Protein AF-A0A0N1HH40-F1 (afdb_monomer)

Foldseek 3Di:
DFDDLVVVVVVCVVVVNDPVLNVCVVPVALLKDKDWDFDADPVRATQKIKIKIWFNAPLAPVDRFTKIKIWIAGLVVRDIDMDIGRQDPVNVVVLVVVCVVCVVLSSASCSSVLVVLVVSLVSLLVLLVVLVVLLVVLCLQCVNDPPRDDHPLLPDDPVRLVVSVVSLVVSLVSLVSSLSRLVNSLVSLVVVLVVLVCVCVNHVVQVVVPVVNVVSSVVSNVSSVVSNVSSVVSSVSSVVSNVSSVVSVVSSVVSVVVNVVVVVVVVVVVVVVVVVVVVVVVLVCLQVVLLVVLCVVCVVPVDPPPDDDDDDDPDDPCVVVSCVRSVVSSVVSVVVVVVVVVVVVVVVVVVVVVVVPPPPDDD

Organism: NCBI:txid1664694

InterPro domains:
  IPR002523 Mg2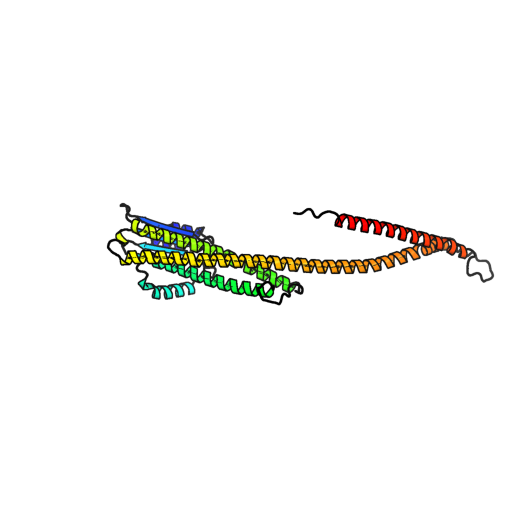+ transporter protein, CorA-like/Zinc transport protein ZntB [PF01544] (193-332)
  IPR045863 CorA, transmembrane region [SSF144083] (277-340)

Mean predicted aligned error: 11.73 Å

Nearest PDB structures (foldseek):
  6yxq-assembly1_B  TM=2.613E-01  e=4.950E-01  Homo sapiens
  6mrt-assembly1_A  TM=2.886E-01  e=2.793E+00  Escherichia coli K-12

Radius of gyration: 43.13 Å; Cα contacts (8 Å, |Δi|>4): 315; chains: 1; bounding box: 98×49×122 Å

Solvent-accessible surface area (backbone atoms only — not comparable to full-atom values): 20272 Å² total; per-residue (Å²): 127,79,72,54,72,66,62,46,51,53,52,35,56,79,68,68,53,59,70,65,53,58,48,42,66,72,68,24,61,67,71,32,45,71,51,76,48,74,40,56,49,100,86,65,49,56,44,29,46,34,40,32,41,29,42,30,47,34,76,48,91,92,45,87,44,44,37,32,38,40,40,39,30,33,60,87,74,71,43,74,47,73,52,77,42,40,66,48,77,67,54,47,51,50,51,52,56,50,47,66,73,46,52,82,54,56,80,44,86,55,37,64,57,52,50,52,52,53,50,50,51,49,41,51,50,54,52,48,52,54,50,48,52,54,51,52,55,53,36,48,61,66,30,72,37,89,95,51,91,66,65,53,67,90,74,56,51,74,67,55,50,50,51,54,51,52,52,54,61,63,54,57,56,52,41,58,56,47,41,55,46,38,54,51,50,37,56,48,31,52,51,52,33,58,47,56,72,44,40,56,80,59,39,47,80,70,43,63,95,32,65,69,51,54,51,47,53,51,53,55,35,53,52,29,52,53,47,35,57,53,42,50,52,51,37,52,51,37,53,51,53,46,52,49,50,53,52,51,51,53,50,51,53,50,43,51,55,49,53,53,50,50,51,51,52,50,52,52,51,51,52,53,55,52,50,53,55,52,49,52,52,53,50,51,49,53,58,48,47,41,48,51,51,50,50,51,62,44,66,76,68,71,74,76,86,76,86,75,86,83,88,88,73,98,64,67,92,64,61,63,56,55,55,68,52,29,54,58,48,29,50,51,50,52,51,51,52,52,52,51,50,56,54,51,51,53,52,52,54,52,52,56,51,50,65,72,65,54,75,82,78,86,126

Structure (mmCIF, N/CA/C/O backbone):
data_AF-A0A0N1HH40-F1
#
_entry.id   AF-A0A0N1HH40-F1
#
loop_
_atom_site.group_PDB
_atom_site.id
_atom_site.type_symbol
_atom_site.label_atom_id
_atom_site.label_alt_id
_atom_site.label_comp_id
_atom_site.label_asym_id
_atom_site.label_entity_id
_atom_site.label_seq_id
_atom_site.pdbx_PDB_ins_code
_atom_site.Cartn_x
_atom_site.Cartn_y
_atom_site.Cartn_z
_atom_site.occupancy
_atom_site.B_iso_or_equiv
_atom_site.auth_seq_id
_atom_site.auth_comp_id
_atom_site.auth_asym_id
_atom_site.auth_atom_id
_atom_site.pdbx_PDB_model_num
ATOM 1 N N . MET A 1 1 ? 10.032 -11.507 17.176 1.00 48.84 1 MET A N 1
ATOM 2 C CA . MET A 1 1 ? 10.111 -12.882 16.630 1.00 48.84 1 MET A CA 1
ATOM 3 C C . MET A 1 1 ? 8.708 -13.468 16.739 1.00 48.84 1 MET A C 1
ATOM 5 O O . MET A 1 1 ? 8.143 -13.376 17.820 1.00 48.84 1 MET A O 1
ATOM 9 N N . ALA A 1 2 ? 8.093 -13.922 15.642 1.00 61.34 2 ALA A N 1
ATOM 10 C CA . ALA A 1 2 ? 6.700 -14.383 15.678 1.00 61.34 2 ALA A CA 1
ATOM 11 C C . ALA A 1 2 ? 6.575 -15.647 16.543 1.00 61.34 2 ALA A C 1
ATOM 13 O O . ALA A 1 2 ? 7.391 -16.561 16.421 1.00 61.34 2 ALA A O 1
ATOM 14 N N . VAL A 1 3 ? 5.565 -15.691 17.411 1.00 73.56 3 VAL A N 1
ATOM 15 C CA . VAL A 1 3 ? 5.286 -16.858 18.258 1.00 73.56 3 VAL A CA 1
ATOM 16 C C . VAL A 1 3 ? 4.939 -18.055 17.362 1.00 73.56 3 VAL A C 1
ATOM 18 O O . VAL A 1 3 ? 4.245 -17.901 16.346 1.00 73.56 3 VAL A O 1
ATOM 21 N N . SER A 1 4 ? 5.425 -19.252 17.715 1.00 84.88 4 SER A N 1
ATOM 22 C CA . SER A 1 4 ? 5.105 -20.473 16.966 1.00 84.88 4 SER A CA 1
ATOM 23 C C . SER A 1 4 ? 3.587 -20.683 16.906 1.00 84.88 4 SER A C 1
ATOM 25 O O . SER A 1 4 ? 2.844 -20.259 17.793 1.00 84.88 4 SER A O 1
ATOM 27 N N . ARG A 1 5 ? 3.095 -21.318 15.833 1.00 82.12 5 ARG A N 1
ATOM 28 C CA . ARG A 1 5 ? 1.643 -21.469 15.619 1.00 82.12 5 ARG A CA 1
ATOM 29 C C . ARG A 1 5 ? 0.949 -22.203 16.771 1.00 82.12 5 ARG A C 1
ATOM 31 O O . ARG A 1 5 ? -0.151 -21.804 17.138 1.00 82.12 5 ARG A O 1
ATOM 38 N N . SER A 1 6 ? 1.591 -23.223 17.344 1.00 86.00 6 SER A N 1
ATOM 39 C CA . SER A 1 6 ? 1.064 -23.972 18.491 1.00 86.00 6 SER A CA 1
ATOM 40 C C . SER A 1 6 ? 0.959 -23.096 19.737 1.00 86.00 6 SER A C 1
ATOM 42 O O . SER A 1 6 ? -0.138 -22.914 20.250 1.00 86.00 6 SER A O 1
ATOM 44 N N . VAL A 1 7 ? 2.057 -22.451 20.141 1.00 88.44 7 VAL A N 1
ATOM 45 C CA . VAL A 1 7 ? 2.089 -21.591 21.338 1.00 88.44 7 VAL A CA 1
ATOM 46 C C . VAL A 1 7 ? 1.093 -20.439 21.211 1.00 88.44 7 VAL A C 1
ATOM 48 O O . VAL A 1 7 ? 0.393 -20.103 22.161 1.00 88.44 7 VAL A O 1
ATOM 51 N N . PHE A 1 8 ? 0.975 -19.849 20.022 1.00 86.50 8 PHE A N 1
ATOM 52 C CA . PHE A 1 8 ? -0.005 -18.799 19.776 1.00 86.50 8 PHE A CA 1
ATOM 53 C C . PHE A 1 8 ? -1.448 -19.294 19.939 1.00 86.50 8 PHE A C 1
ATOM 55 O O . PHE A 1 8 ? -2.273 -18.599 20.533 1.00 86.50 8 PHE A O 1
ATOM 62 N N . ARG A 1 9 ? -1.760 -20.488 19.418 1.00 86.31 9 ARG A N 1
ATOM 63 C CA . ARG A 1 9 ? -3.085 -21.100 19.563 1.00 86.31 9 ARG A CA 1
ATOM 64 C C . ARG A 1 9 ? -3.408 -21.353 21.034 1.00 86.31 9 ARG A C 1
ATOM 66 O O . ARG A 1 9 ? -4.511 -21.020 21.456 1.00 86.31 9 ARG A O 1
ATOM 73 N N . ASP A 1 10 ? -2.447 -21.856 21.803 1.00 89.88 10 ASP A N 1
ATOM 74 C CA . ASP A 1 10 ? -2.615 -22.125 23.233 1.00 89.88 10 ASP A CA 1
ATOM 75 C C . ASP A 1 10 ? -2.874 -20.832 24.022 1.00 89.88 10 ASP A C 1
ATOM 77 O O . ASP A 1 10 ? -3.818 -20.765 24.810 1.00 89.88 10 ASP A O 1
ATOM 81 N N . ILE A 1 11 ? -2.113 -19.762 23.744 1.00 88.31 11 ILE A N 1
ATOM 82 C CA . ILE A 1 11 ? -2.335 -18.432 24.338 1.00 88.31 11 ILE A CA 1
ATOM 83 C C . ILE A 1 11 ? -3.736 -17.917 23.995 1.00 88.31 11 ILE A C 1
ATOM 85 O O . ILE A 1 11 ? -4.472 -17.467 24.872 1.00 88.31 11 ILE A O 1
ATOM 89 N N . ALA A 1 12 ? -4.121 -17.983 22.721 1.00 87.62 12 ALA A N 1
ATOM 90 C CA . ALA A 1 12 ? -5.401 -17.462 22.267 1.00 87.62 12 ALA A CA 1
ATOM 91 C C . ALA A 1 12 ? -6.590 -18.245 22.856 1.00 87.62 12 ALA A C 1
ATOM 93 O O . ALA A 1 12 ? -7.585 -17.632 23.241 1.00 87.62 12 ALA A O 1
ATOM 94 N N . LEU A 1 13 ? -6.471 -19.570 22.996 1.00 88.56 13 LEU A N 1
ATOM 95 C CA . LEU A 1 13 ? -7.448 -20.411 23.695 1.00 88.56 13 LEU A CA 1
ATOM 96 C C . LEU A 1 13 ? -7.546 -20.046 25.180 1.00 88.56 13 LEU A C 1
ATOM 98 O O . LEU A 1 13 ? -8.650 -19.827 25.677 1.00 88.56 13 LEU A O 1
ATOM 102 N N . ALA A 1 14 ? -6.411 -19.900 25.871 1.00 89.44 14 ALA A N 1
ATOM 103 C CA . ALA A 1 14 ? -6.376 -19.499 27.279 1.00 89.44 14 ALA A CA 1
ATOM 104 C C . ALA A 1 14 ? -7.015 -18.117 27.516 1.00 89.44 14 ALA A C 1
ATOM 106 O O . ALA A 1 14 ? -7.581 -17.850 28.574 1.00 89.44 14 ALA A O 1
ATOM 107 N N . TRP A 1 15 ? -6.958 -17.236 26.516 1.00 87.31 15 TRP A N 1
ATOM 108 C CA . TRP A 1 15 ? -7.555 -15.901 26.557 1.00 87.31 15 TRP A CA 1
ATOM 109 C C . TRP A 1 15 ? -9.013 -15.861 26.081 1.00 87.31 15 TRP A C 1
ATOM 111 O O . TRP A 1 15 ? -9.622 -14.788 26.090 1.00 87.31 15 TRP A O 1
ATOM 121 N N . ASN A 1 16 ? -9.587 -17.013 25.718 1.00 86.81 16 ASN A N 1
ATOM 122 C CA . ASN A 1 16 ? -10.925 -17.152 25.146 1.00 86.81 16 ASN A CA 1
ATOM 123 C C . ASN A 1 16 ? -11.122 -16.302 23.874 1.00 86.81 16 ASN A C 1
ATOM 125 O O . ASN A 1 16 ? -12.181 -15.713 23.647 1.00 86.81 16 ASN A O 1
ATOM 129 N N . VAL A 1 17 ? -10.072 -16.196 23.055 1.00 87.50 17 VAL A N 1
ATOM 130 C CA . VAL A 1 17 ? -10.127 -15.489 21.775 1.00 87.50 17 VAL A CA 1
ATOM 131 C C . VAL A 1 17 ? -10.879 -16.361 20.761 1.00 87.50 17 VAL A C 1
ATOM 133 O O . VAL A 1 17 ? -10.542 -17.536 20.604 1.00 87.50 17 VAL A O 1
ATOM 136 N N . PRO A 1 18 ? -11.881 -15.820 20.045 1.00 88.44 18 PRO A N 1
ATOM 137 C CA . PRO A 1 18 ? -12.646 -16.604 19.085 1.00 88.44 18 PRO A CA 1
ATOM 138 C C . PRO A 1 18 ? -11.808 -17.182 17.936 1.00 88.44 18 PRO A C 1
ATOM 140 O O . PRO A 1 18 ? -10.847 -16.563 17.474 1.00 88.44 18 PRO A O 1
ATOM 143 N N . ALA A 1 19 ? -12.254 -18.322 17.398 1.00 88.38 19 ALA A N 1
ATOM 144 C CA . ALA A 1 19 ? -11.577 -19.032 16.311 1.00 88.38 19 ALA A CA 1
ATOM 145 C C . ALA A 1 19 ? -11.376 -18.193 15.036 1.00 88.38 19 ALA A C 1
ATOM 147 O O . ALA A 1 19 ? -10.429 -18.430 14.283 1.00 88.38 19 ALA A O 1
ATOM 148 N N . GLN A 1 20 ? -12.215 -17.170 14.816 1.00 88.12 20 GLN A N 1
ATOM 149 C CA . GLN A 1 20 ? -12.047 -16.218 13.717 1.00 88.12 20 GLN A CA 1
ATOM 150 C C . GLN A 1 20 ? -10.674 -15.528 13.742 1.00 88.12 20 GLN A C 1
ATOM 152 O O . GLN A 1 20 ? -10.136 -15.224 12.683 1.00 88.12 20 GLN A O 1
ATOM 157 N N . TYR A 1 21 ? -10.069 -15.321 14.916 1.00 89.06 21 TYR A N 1
ATOM 158 C CA . TYR A 1 21 ? -8.758 -14.680 15.011 1.00 89.06 21 TYR A CA 1
ATOM 159 C C . TYR A 1 21 ? -7.654 -15.558 14.420 1.00 89.06 21 TYR A C 1
ATOM 161 O O . TYR A 1 21 ? -6.805 -15.074 13.673 1.00 89.06 21 TYR A O 1
ATOM 169 N N . TRP A 1 22 ? -7.689 -16.865 14.702 1.00 84.94 22 TRP A N 1
ATOM 170 C CA . TRP A 1 22 ? -6.739 -17.827 14.134 1.00 84.94 22 TRP A CA 1
ATOM 171 C C . TRP A 1 22 ? -6.925 -17.927 12.626 1.00 84.94 22 TRP A C 1
ATOM 173 O O . TRP A 1 22 ? -5.946 -17.883 11.885 1.00 84.94 22 TRP A O 1
ATOM 183 N N . TYR A 1 23 ? -8.184 -17.964 12.179 1.00 86.81 23 TYR A N 1
ATOM 184 C CA . TYR A 1 23 ? -8.515 -17.963 10.762 1.00 86.81 23 TYR A CA 1
ATOM 185 C C . TYR A 1 23 ? -7.949 -16.728 10.053 1.00 86.81 23 TYR A C 1
ATOM 187 O O . TYR A 1 23 ? -7.234 -16.871 9.064 1.00 86.81 23 TYR A O 1
ATOM 195 N N . LEU A 1 24 ? -8.189 -15.525 10.588 1.00 87.31 24 LEU A N 1
ATOM 196 C CA . LEU A 1 24 ? -7.666 -14.268 10.045 1.00 87.31 24 LEU A CA 1
ATOM 197 C C . LEU A 1 24 ? -6.138 -14.239 10.034 1.00 87.31 24 LEU A C 1
ATOM 199 O O . LEU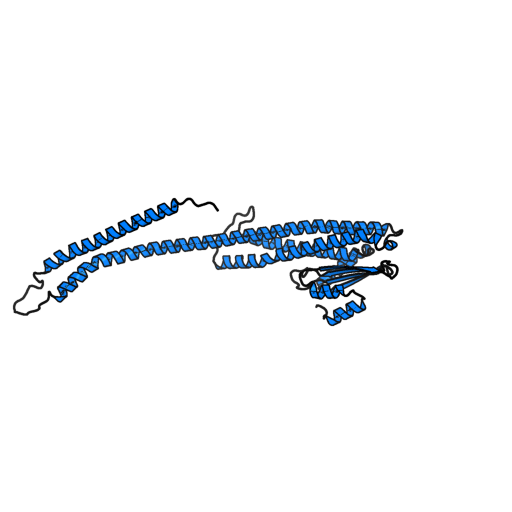 A 1 24 ? -5.542 -13.782 9.061 1.00 87.31 24 LEU A O 1
ATOM 203 N N . ARG A 1 25 ? -5.492 -14.744 11.087 1.00 83.31 25 ARG A N 1
ATOM 204 C CA . ARG A 1 25 ? -4.032 -14.834 11.150 1.00 83.31 25 ARG A CA 1
ATOM 205 C C . ARG A 1 25 ? -3.462 -15.749 10.068 1.00 83.31 25 ARG A C 1
ATOM 207 O O . ARG A 1 25 ? -2.449 -15.404 9.467 1.00 83.31 25 ARG A O 1
ATOM 214 N N . GLU A 1 26 ? -4.082 -16.903 9.846 1.00 81.56 26 GLU A N 1
ATOM 215 C CA . GLU A 1 26 ? -3.601 -17.906 8.891 1.00 81.56 26 GLU A CA 1
ATOM 216 C C . GLU A 1 26 ? -3.946 -17.568 7.437 1.00 81.56 26 GLU A C 1
ATOM 218 O O . GLU A 1 26 ? -3.129 -17.803 6.551 1.00 81.56 26 GLU A O 1
ATOM 223 N N . HIS A 1 27 ? -5.124 -16.992 7.192 1.00 83.56 27 HIS A N 1
ATOM 224 C CA . HIS A 1 27 ? -5.680 -16.826 5.845 1.00 83.56 27 HIS A CA 1
ATOM 225 C C . HIS A 1 27 ? -5.702 -15.369 5.372 1.00 83.56 27 HIS A C 1
ATOM 227 O O . HIS A 1 27 ? -5.689 -15.120 4.170 1.00 83.56 27 HIS A O 1
ATOM 233 N N . GLY A 1 28 ? -5.675 -14.390 6.285 1.00 73.56 28 GLY A N 1
ATOM 234 C CA . GLY A 1 28 ? -5.675 -12.963 5.937 1.00 73.56 28 GLY A CA 1
ATOM 235 C C . GLY A 1 28 ? -4.400 -12.497 5.223 1.00 73.56 28 GLY A C 1
ATOM 236 O O . GLY A 1 28 ? -4.413 -11.461 4.557 1.00 73.56 28 GLY A O 1
ATOM 237 N N . ASN A 1 29 ? -3.309 -13.271 5.335 1.00 74.69 29 ASN A N 1
ATOM 238 C CA . ASN A 1 29 ? -2.038 -13.087 4.624 1.00 74.69 29 ASN A CA 1
ATOM 239 C C . ASN A 1 29 ? -1.619 -11.609 4.519 1.00 74.69 29 ASN A C 1
ATOM 241 O O . ASN A 1 29 ? -1.587 -10.924 5.541 1.00 74.69 29 ASN A O 1
ATOM 245 N N . ALA A 1 30 ? -1.261 -11.151 3.318 1.00 73.81 30 ALA A N 1
ATOM 246 C CA . ALA A 1 30 ? -0.902 -9.773 2.997 1.00 73.81 30 ALA A CA 1
ATOM 247 C C . ALA A 1 30 ? -2.060 -9.013 2.309 1.00 73.81 30 ALA A C 1
ATOM 249 O O . ALA A 1 30 ? -1.859 -8.037 1.592 1.00 73.81 30 ALA A O 1
ATOM 250 N N . SER A 1 31 ? -3.289 -9.501 2.472 1.00 79.88 31 SER A N 1
ATOM 251 C CA . SER A 1 31 ? -4.494 -8.840 1.957 1.00 79.88 31 SER A CA 1
ATOM 252 C C . SER A 1 31 ? -5.149 -7.968 3.019 1.00 79.88 31 SER A C 1
ATOM 254 O O . SER A 1 31 ? -5.837 -7.009 2.687 1.00 79.88 31 SER A O 1
ATOM 256 N N . GLY A 1 32 ? -4.875 -8.268 4.291 1.00 89.25 32 GLY A N 1
ATOM 257 C CA . GLY A 1 32 ? -5.488 -7.602 5.426 1.00 89.25 32 GLY A CA 1
ATOM 258 C C . GLY A 1 32 ? -6.929 -8.060 5.609 1.00 89.25 32 GLY A C 1
ATOM 259 O O . GLY A 1 32 ? -7.617 -8.413 4.655 1.00 89.25 32 GLY A O 1
ATOM 260 N N . ALA A 1 33 ? -7.381 -8.106 6.854 1.00 93.06 33 ALA A N 1
ATOM 261 C CA . ALA A 1 33 ? -8.758 -8.446 7.172 1.00 93.06 33 ALA A CA 1
ATOM 262 C C . ALA A 1 33 ? -9.096 -8.002 8.593 1.00 93.06 33 ALA A C 1
ATOM 264 O O . ALA A 1 33 ? -8.224 -7.932 9.458 1.00 93.06 33 ALA A O 1
ATOM 265 N N . PHE A 1 34 ? -10.366 -7.728 8.851 1.00 94.56 34 PHE A N 1
ATOM 266 C CA . PHE A 1 34 ? -10.866 -7.454 10.189 1.00 94.56 34 PHE A CA 1
ATOM 267 C C . PHE A 1 34 ? -12.238 -8.088 10.376 1.00 94.56 34 PHE A C 1
ATOM 269 O O . PHE A 1 34 ? -12.956 -8.357 9.416 1.00 94.56 34 PHE A O 1
ATOM 276 N N . ALA A 1 35 ? -12.580 -8.368 11.626 1.00 94.31 35 ALA A N 1
ATOM 277 C CA . ALA A 1 35 ? -13.864 -8.929 12.000 1.00 94.31 35 ALA A CA 1
ATOM 278 C C . ALA A 1 35 ? -14.279 -8.413 13.372 1.00 94.31 35 ALA A C 1
ATOM 280 O O . ALA A 1 35 ? -13.442 -8.074 14.210 1.00 94.31 35 ALA A O 1
ATOM 281 N N . ARG A 1 36 ? -15.585 -8.416 13.618 1.00 94.25 36 ARG A N 1
ATOM 282 C CA . ARG A 1 36 ? -16.167 -8.099 14.917 1.00 94.25 36 ARG A CA 1
ATOM 283 C C . ARG A 1 36 ? -17.115 -9.204 15.344 1.00 94.25 36 ARG A C 1
ATOM 285 O O . ARG A 1 36 ? -17.831 -9.769 14.522 1.00 94.25 36 ARG A O 1
ATOM 292 N N . ARG A 1 37 ? -17.139 -9.480 16.643 1.00 93.31 37 ARG A N 1
ATOM 293 C CA . ARG A 1 37 ? -18.084 -10.391 17.281 1.00 93.31 37 ARG A CA 1
ATOM 294 C C . ARG A 1 37 ? -18.609 -9.770 18.567 1.00 93.31 37 ARG A C 1
ATOM 296 O O . ARG A 1 37 ? -17.821 -9.348 19.407 1.00 93.31 37 ARG A O 1
ATOM 303 N N . VAL A 1 38 ? -19.925 -9.794 18.744 1.00 93.75 38 VAL A N 1
ATOM 304 C CA . VAL A 1 38 ? -20.571 -9.507 20.030 1.00 93.75 38 VAL A CA 1
ATOM 305 C C . VAL A 1 38 ? -20.888 -10.838 20.700 1.00 93.75 38 VAL A C 1
ATOM 307 O O . VAL A 1 38 ? -21.624 -11.656 20.146 1.00 93.75 38 VAL A O 1
ATOM 310 N N . GLY A 1 39 ? -20.287 -11.092 21.859 1.00 92.31 39 GLY A N 1
ATOM 311 C CA . GLY A 1 39 ? -20.690 -12.188 22.731 1.00 92.31 39 GLY A CA 1
ATOM 312 C C . GLY A 1 39 ? -22.014 -11.838 23.394 1.00 92.31 39 GLY A C 1
ATOM 313 O O . GLY A 1 39 ? -22.187 -10.705 23.837 1.00 92.31 39 GLY A O 1
ATOM 314 N N . ARG A 1 40 ? -22.946 -12.789 23.456 1.00 93.81 40 ARG A N 1
ATOM 315 C CA . ARG A 1 40 ? -24.237 -12.628 24.132 1.00 93.81 40 ARG A CA 1
ATOM 316 C C . ARG A 1 40 ? -24.463 -13.771 25.116 1.00 93.81 40 ARG A C 1
ATOM 318 O O . ARG A 1 40 ? -23.915 -14.853 24.907 1.00 93.81 40 ARG A O 1
ATOM 325 N N . ASP A 1 41 ? -25.185 -13.506 26.198 1.00 93.38 41 ASP A N 1
ATOM 326 C CA . ASP A 1 41 ? -25.682 -14.545 27.107 1.00 93.38 41 ASP A CA 1
ATOM 327 C C . ASP A 1 41 ? -26.991 -15.167 26.590 1.00 93.38 41 ASP A C 1
ATOM 329 O O . ASP A 1 41 ? -27.509 -14.767 25.545 1.00 93.38 41 ASP A O 1
ATOM 333 N N . ASP A 1 42 ? -27.531 -16.143 27.324 1.00 94.19 42 ASP A N 1
ATOM 334 C CA . ASP A 1 42 ? -28.770 -16.853 26.967 1.00 94.19 42 ASP A CA 1
ATOM 335 C C . ASP A 1 42 ? -30.001 -15.930 26.910 1.00 94.19 42 ASP A C 1
ATOM 337 O O . ASP A 1 42 ? -31.009 -16.267 26.293 1.00 94.19 42 ASP A O 1
ATOM 341 N N . GLN A 1 43 ? -29.921 -14.749 27.533 1.00 90.88 43 GLN A N 1
ATOM 342 C CA . GLN A 1 43 ? -30.965 -13.721 27.508 1.00 90.88 43 GLN A CA 1
ATOM 343 C C . GLN A 1 43 ? -30.771 -12.723 26.355 1.00 90.88 43 GLN A C 1
ATOM 345 O O . GLN A 1 43 ? -31.577 -11.813 26.177 1.00 90.88 43 GLN A O 1
ATOM 350 N N . GLY A 1 44 ? -29.707 -12.879 25.563 1.00 90.75 44 GLY A N 1
ATOM 351 C CA . GLY A 1 44 ? -29.371 -12.004 24.446 1.00 90.75 44 GLY A CA 1
ATOM 352 C C . GLY A 1 44 ? -28.611 -10.735 24.840 1.00 90.75 44 GLY A C 1
ATOM 353 O O . GLY A 1 44 ? -28.291 -9.937 23.954 1.00 90.75 44 GLY A O 1
ATOM 354 N N . ASN A 1 45 ? -28.264 -10.538 26.114 1.00 93.25 45 ASN A N 1
ATOM 355 C CA . ASN A 1 45 ? -27.507 -9.367 26.555 1.00 93.25 45 ASN A CA 1
ATOM 356 C C . ASN A 1 45 ? -26.045 -9.491 26.137 1.00 93.25 45 ASN A C 1
ATOM 358 O O . ASN A 1 45 ? -25.448 -10.565 26.228 1.00 93.25 45 ASN A O 1
ATOM 362 N N . ALA A 1 46 ? -25.439 -8.386 25.706 1.00 94.50 46 ALA A N 1
ATOM 363 C CA . ALA A 1 46 ? -24.029 -8.378 25.351 1.00 94.50 46 ALA A CA 1
ATOM 364 C C . ALA A 1 46 ? -23.143 -8.683 26.572 1.00 94.50 46 ALA A C 1
ATOM 366 O O . ALA A 1 46 ? -23.248 -8.048 27.621 1.00 94.50 46 ALA A O 1
ATOM 367 N N . THR A 1 47 ? -22.234 -9.642 26.417 1.00 94.25 47 THR A N 1
ATOM 368 C CA . THR A 1 47 ? -21.242 -10.041 27.426 1.00 94.25 47 THR A CA 1
ATOM 369 C C . THR A 1 47 ? -19.836 -9.587 27.057 1.00 94.25 47 THR A C 1
ATOM 371 O O . THR A 1 47 ? -19.029 -9.285 27.938 1.00 94.25 47 THR A O 1
ATOM 374 N N . SER A 1 48 ? -19.538 -9.501 25.761 1.00 93.88 48 SER A N 1
ATOM 375 C CA . SER A 1 48 ? -18.254 -9.028 25.259 1.00 93.88 48 SER A CA 1
ATOM 376 C C . SER A 1 48 ? -18.369 -8.434 23.863 1.00 93.88 48 SER A C 1
ATOM 378 O O . SER A 1 48 ? -19.260 -8.782 23.089 1.00 93.88 48 SER A O 1
ATOM 380 N N . ILE A 1 49 ? -17.428 -7.560 23.521 1.00 94.62 49 ILE A N 1
ATOM 381 C CA . ILE A 1 49 ? -17.209 -7.111 22.147 1.00 94.62 49 ILE A CA 1
ATOM 382 C C . ILE A 1 49 ? -15.772 -7.441 21.792 1.00 94.62 49 ILE A C 1
ATOM 384 O O . ILE A 1 49 ? -14.839 -7.012 22.471 1.00 94.62 49 ILE A O 1
ATOM 388 N N . VAL A 1 50 ? -15.600 -8.216 20.727 1.00 95.19 50 VAL A N 1
ATOM 389 C CA . VAL A 1 50 ? -14.291 -8.607 20.222 1.00 95.19 50 VAL A CA 1
ATOM 390 C C . VAL A 1 50 ? -14.109 -8.057 18.820 1.00 95.19 50 VAL A C 1
ATOM 392 O O . VAL A 1 50 ? -14.918 -8.338 17.938 1.00 95.19 50 VAL A O 1
ATOM 395 N N . VAL A 1 51 ? -13.036 -7.304 18.607 1.00 95.88 51 VAL A N 1
ATOM 396 C CA . VAL A 1 51 ? -12.599 -6.834 17.293 1.00 95.88 51 VAL A CA 1
ATOM 397 C C . VAL A 1 51 ? -11.242 -7.443 16.992 1.00 95.88 51 VAL A C 1
ATOM 399 O O . VAL A 1 51 ? -10.310 -7.359 17.788 1.00 95.88 51 VAL A O 1
ATOM 402 N N . MET A 1 52 ? -11.132 -8.063 15.830 1.00 94.31 52 MET A N 1
ATOM 403 C CA . MET A 1 52 ? -9.908 -8.669 15.333 1.00 94.31 52 MET A CA 1
ATOM 404 C C . MET A 1 52 ? -9.471 -7.927 14.089 1.00 94.31 52 MET A C 1
ATOM 406 O O . MET A 1 52 ? -10.304 -7.603 13.245 1.00 94.31 52 MET A O 1
ATOM 410 N N . LEU A 1 53 ? -8.171 -7.717 13.946 1.00 93.81 53 LEU A N 1
ATOM 411 C CA . LEU A 1 53 ? -7.597 -7.167 12.730 1.00 93.81 53 LEU A CA 1
ATOM 412 C C . LEU A 1 53 ? -6.277 -7.845 12.389 1.00 93.81 53 LEU A C 1
ATOM 414 O O . LEU A 1 53 ? -5.497 -8.233 13.260 1.00 93.81 53 LEU A O 1
ATOM 418 N N . ARG A 1 54 ? -6.020 -7.935 11.091 1.00 92.81 54 ARG A N 1
ATOM 419 C CA . ARG A 1 54 ? -4.737 -8.246 10.485 1.00 92.81 54 ARG A CA 1
ATOM 420 C C . ARG A 1 54 ? -4.468 -7.206 9.412 1.00 92.81 54 ARG A C 1
ATOM 422 O O . ARG A 1 54 ? 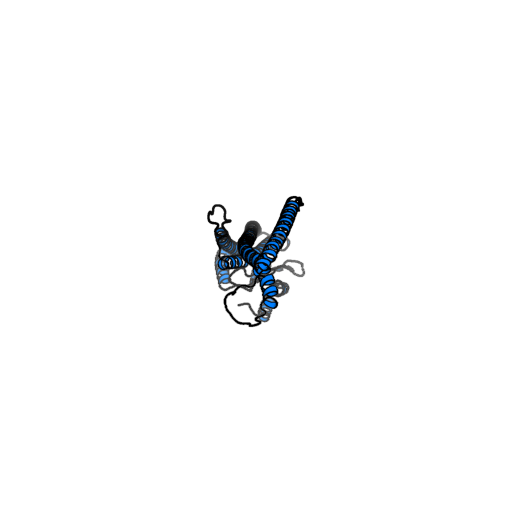-5.285 -7.007 8.520 1.00 92.81 54 ARG A O 1
ATOM 429 N N . VAL A 1 55 ? -3.329 -6.542 9.518 1.00 92.19 55 VAL A N 1
ATOM 430 C CA . VAL A 1 55 ? -2.943 -5.455 8.614 1.00 92.19 55 VAL A CA 1
ATOM 431 C C . VAL A 1 55 ? -2.444 -6.039 7.279 1.00 92.19 55 VAL A C 1
ATOM 433 O O . VAL A 1 55 ? -1.792 -7.082 7.301 1.00 92.19 55 VAL A O 1
ATOM 436 N N . PRO A 1 56 ? -2.709 -5.413 6.111 1.00 87.88 56 PRO A N 1
ATOM 437 C CA . PRO A 1 56 ? -2.357 -5.975 4.803 1.00 87.88 56 PRO A CA 1
ATOM 438 C C . PRO A 1 56 ? -0.862 -6.112 4.528 1.00 87.88 56 PRO A C 1
ATOM 440 O O . PRO A 1 56 ? -0.485 -6.845 3.638 1.00 87.88 56 PRO A O 1
ATOM 443 N N . HIS A 1 57 ? 0.029 -5.485 5.282 1.00 87.38 57 HIS A N 1
ATOM 444 C CA . HIS A 1 57 ? 1.473 -5.701 5.180 1.00 87.38 57 HIS A CA 1
ATOM 445 C C . HIS A 1 57 ? 2.120 -5.228 6.485 1.00 87.38 57 HIS A C 1
ATOM 447 O O . HIS A 1 57 ? 1.430 -4.737 7.382 1.00 87.38 57 HIS A O 1
ATOM 453 N N . SER A 1 58 ? 3.444 -5.347 6.591 1.00 85.94 58 SER A N 1
ATOM 454 C CA . SER A 1 58 ? 4.166 -4.700 7.683 1.00 85.94 58 SER A CA 1
ATOM 455 C C . SER A 1 58 ? 3.867 -3.204 7.704 1.00 85.94 58 SER A C 1
ATOM 457 O O . SER A 1 58 ? 3.928 -2.575 6.647 1.00 85.94 58 SER A O 1
ATOM 459 N N . PRO A 1 59 ? 3.556 -2.610 8.865 1.00 80.69 59 PRO A N 1
ATOM 460 C CA . PRO A 1 59 ? 3.376 -1.168 8.962 1.00 80.69 59 PRO A CA 1
ATOM 461 C C . PRO A 1 59 ? 4.659 -0.370 8.717 1.00 80.69 59 PRO A C 1
ATOM 463 O O . PRO A 1 59 ? 4.578 0.827 8.454 1.00 80.69 59 PRO A O 1
ATOM 466 N N . ARG A 1 60 ? 5.824 -1.032 8.750 1.00 80.12 60 ARG A N 1
ATOM 467 C CA . ARG A 1 60 ? 7.139 -0.443 8.481 1.00 80.12 60 ARG A CA 1
ATOM 468 C C . ARG A 1 60 ? 7.725 -0.942 7.167 1.00 80.12 60 ARG A C 1
ATOM 470 O O . ARG A 1 60 ? 7.443 -2.054 6.729 1.00 80.12 60 ARG A O 1
ATOM 477 N N . ASN A 1 61 ? 8.568 -0.116 6.554 1.00 72.44 61 ASN A N 1
ATOM 478 C CA . ASN A 1 61 ? 9.304 -0.489 5.342 1.00 72.44 61 ASN A CA 1
ATOM 479 C C . ASN A 1 61 ? 10.454 -1.462 5.621 1.00 72.44 61 ASN A C 1
ATOM 481 O O . ASN A 1 61 ? 10.735 -2.326 4.797 1.00 72.44 61 ASN A O 1
ATOM 485 N N . GLU A 1 62 ? 11.108 -1.321 6.772 1.00 73.56 62 GLU A N 1
ATOM 486 C CA . GLU A 1 62 ? 12.328 -2.066 7.112 1.00 73.56 62 GLU A CA 1
ATOM 487 C C . GLU A 1 62 ? 12.032 -3.452 7.699 1.00 73.56 62 GLU A C 1
ATOM 489 O O . GLU A 1 62 ? 12.860 -4.358 7.624 1.00 73.56 62 GLU A O 1
ATOM 494 N N . ASP A 1 63 ? 10.815 -3.650 8.207 1.00 76.81 63 ASP A N 1
ATOM 495 C CA . ASP A 1 63 ? 10.395 -4.894 8.835 1.00 76.81 63 ASP A CA 1
ATOM 496 C C . ASP A 1 63 ? 9.425 -5.673 7.954 1.00 76.81 63 ASP A C 1
ATOM 498 O O . ASP A 1 63 ? 8.537 -5.112 7.319 1.00 76.81 63 ASP A O 1
ATOM 502 N N . LYS A 1 64 ? 9.518 -7.004 7.988 1.00 77.81 64 LYS A N 1
ATOM 503 C CA . LYS A 1 64 ? 8.525 -7.906 7.370 1.00 77.81 64 LYS A CA 1
ATOM 504 C C . LYS A 1 64 ? 7.394 -8.293 8.332 1.00 77.81 64 LYS A C 1
ATOM 506 O O . LYS A 1 64 ? 6.595 -9.176 8.024 1.00 77.81 64 LYS A O 1
ATOM 511 N N . SER A 1 65 ? 7.344 -7.669 9.508 1.00 79.12 65 SER A N 1
ATOM 512 C CA . SER A 1 65 ? 6.443 -8.056 10.590 1.00 79.12 65 SER A CA 1
ATOM 513 C C . SER A 1 65 ? 5.029 -7.533 10.358 1.00 79.12 65 SER A C 1
ATOM 515 O O . SER A 1 65 ? 4.775 -6.336 10.433 1.00 79.12 65 SER A O 1
ATOM 517 N N . ILE A 1 66 ? 4.092 -8.433 10.064 1.00 83.75 66 ILE A N 1
ATOM 518 C CA . ILE A 1 66 ? 2.696 -8.068 9.807 1.00 83.75 66 ILE A CA 1
ATOM 519 C C . ILE A 1 66 ? 1.918 -8.103 11.117 1.00 83.75 66 ILE A C 1
ATOM 521 O O . ILE A 1 66 ? 1.765 -9.172 11.715 1.00 83.75 66 ILE A O 1
ATOM 525 N N . TRP A 1 67 ? 1.380 -6.951 11.509 1.00 89.75 67 TRP A N 1
ATOM 526 C CA . TRP A 1 67 ? 0.584 -6.819 12.722 1.00 89.75 67 TRP A CA 1
ATOM 527 C C . TRP A 1 67 ? -0.707 -7.633 12.650 1.00 89.75 67 TRP A C 1
ATOM 529 O O . TRP A 1 67 ? -1.426 -7.661 11.643 1.00 89.75 67 TRP A O 1
ATOM 539 N N . SER A 1 68 ? -1.033 -8.284 13.757 1.00 90.38 68 SER A N 1
ATOM 540 C CA . SER A 1 68 ? -2.350 -8.857 14.014 1.00 90.38 68 SER A CA 1
ATOM 541 C C . SER A 1 68 ? -2.723 -8.613 15.458 1.00 90.38 68 SER A C 1
ATOM 543 O O . SER A 1 68 ? -1.872 -8.686 16.338 1.00 90.38 68 SER A O 1
ATOM 545 N N . ALA A 1 69 ? -3.981 -8.276 15.694 1.00 91.69 69 ALA A N 1
ATOM 546 C CA . ALA A 1 69 ? -4.437 -7.915 17.018 1.00 91.69 69 ALA A CA 1
ATOM 547 C C . ALA A 1 69 ? -5.866 -8.384 17.258 1.00 91.69 69 ALA A C 1
ATOM 549 O O . ALA A 1 69 ? -6.714 -8.317 16.366 1.00 91.69 69 ALA A O 1
ATOM 550 N N . SER A 1 70 ? -6.125 -8.839 18.479 1.00 93.62 70 SER A N 1
ATOM 551 C CA . SER A 1 70 ? -7.464 -9.122 18.985 1.00 93.62 70 SER A CA 1
ATOM 552 C C . SER A 1 70 ? -7.727 -8.244 20.198 1.00 93.62 70 SER A C 1
ATOM 554 O O . SER A 1 70 ? -7.053 -8.375 21.219 1.00 93.62 70 SER A O 1
ATOM 556 N N . PHE A 1 71 ? -8.733 -7.384 20.094 1.00 94.19 71 PHE A N 1
ATOM 557 C CA . PHE A 1 71 ? -9.215 -6.498 21.143 1.00 94.19 71 PHE A CA 1
ATOM 558 C C . PHE A 1 71 ? -10.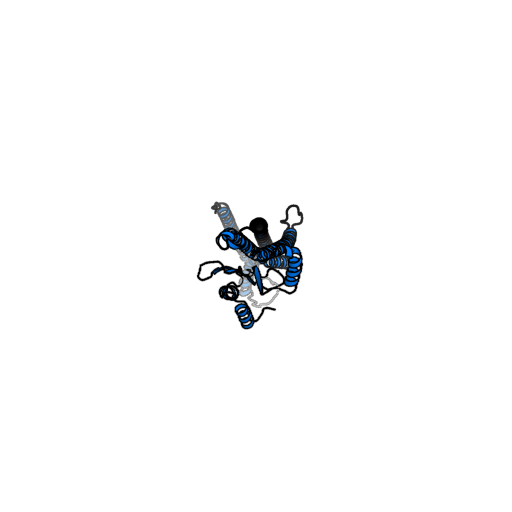498 -7.093 21.696 1.00 94.19 71 PHE A C 1
ATOM 560 O O . PHE A 1 71 ? -11.478 -7.216 20.972 1.00 94.19 71 PHE A O 1
ATOM 567 N N . SER A 1 72 ? -10.490 -7.491 22.962 1.00 94.06 72 SER A N 1
ATOM 568 C CA . SER A 1 72 ? -11.639 -8.084 23.638 1.00 94.06 72 SER A CA 1
ATOM 569 C C . SER A 1 72 ? -12.026 -7.213 24.819 1.00 94.06 72 SER A C 1
ATOM 571 O O . SER A 1 72 ? -11.317 -7.185 25.824 1.00 94.06 72 SER A O 1
ATOM 573 N N . TRP A 1 73 ? -13.173 -6.557 24.724 1.00 94.25 73 TRP A N 1
ATOM 574 C CA . TRP A 1 73 ? -13.787 -5.857 25.842 1.00 94.25 73 TRP A CA 1
ATOM 575 C C . TRP A 1 73 ? -14.807 -6.756 26.542 1.00 94.25 73 TRP A C 1
ATOM 577 O O . TRP A 1 73 ? -15.648 -7.377 25.890 1.00 94.25 73 TRP A O 1
ATOM 587 N N . ASP A 1 74 ? -14.703 -6.849 27.864 1.00 92.75 74 ASP A N 1
ATOM 588 C CA . ASP A 1 74 ? -15.640 -7.559 28.734 1.00 92.75 74 ASP A CA 1
ATOM 589 C C . ASP A 1 74 ? -16.613 -6.554 29.361 1.00 92.75 74 ASP A C 1
ATOM 591 O O . ASP A 1 74 ? -16.192 -5.651 30.089 1.00 92.75 74 ASP A O 1
ATOM 595 N N . VAL A 1 75 ? -17.909 -6.726 29.085 1.00 92.06 75 VAL A N 1
ATOM 596 C CA . VAL A 1 75 ? -18.964 -5.791 29.509 1.00 92.06 75 VAL A CA 1
ATOM 597 C C . VAL A 1 75 ? -19.095 -5.766 31.033 1.00 92.06 75 VAL A C 1
ATOM 599 O O . VAL A 1 75 ? -19.244 -4.700 31.627 1.00 92.06 75 VAL A O 1
ATOM 602 N N . LYS A 1 76 ? -19.015 -6.933 31.688 1.00 89.62 76 LYS A N 1
ATOM 603 C CA . LYS A 1 76 ? -19.225 -7.061 33.139 1.00 89.62 76 LYS A CA 1
ATOM 604 C C . LYS A 1 76 ? -18.050 -6.494 33.923 1.00 89.62 76 LYS A C 1
ATOM 606 O O . LYS A 1 76 ? -18.244 -5.823 34.931 1.00 89.62 76 LYS A O 1
ATOM 611 N N . ARG A 1 77 ? -16.828 -6.778 33.469 1.00 88.88 77 ARG A N 1
ATOM 612 C CA . ARG A 1 77 ? -15.590 -6.316 34.115 1.00 88.88 77 ARG A CA 1
ATOM 613 C C . ARG A 1 77 ? -15.199 -4.900 33.708 1.00 88.88 77 ARG A C 1
ATOM 615 O O . ARG A 1 77 ? -14.276 -4.355 34.302 1.00 88.88 77 ARG A O 1
ATOM 622 N N . ASN A 1 78 ? -15.841 -4.352 32.677 1.00 86.88 78 ASN A N 1
ATOM 623 C CA . ASN A 1 78 ? -15.468 -3.105 32.021 1.00 86.88 78 ASN A CA 1
ATOM 624 C C . ASN A 1 78 ? -13.954 -3.007 31.758 1.00 86.88 78 ASN A C 1
ATOM 626 O O . ASN A 1 78 ? -13.306 -2.019 32.097 1.00 86.88 78 ASN A O 1
ATOM 630 N N . SER A 1 79 ? -13.373 -4.073 31.208 1.00 88.31 79 SER A N 1
ATOM 631 C CA . SER A 1 79 ? -11.938 -4.129 30.923 1.00 88.31 79 SER A CA 1
ATOM 632 C C . SER A 1 79 ? -11.677 -4.609 29.504 1.00 88.31 79 SER A C 1
ATOM 634 O O . SER A 1 79 ? -12.333 -5.526 29.004 1.00 88.31 79 SER A O 1
ATOM 636 N N . THR A 1 80 ? -10.704 -3.973 28.853 1.00 89.19 80 THR A N 1
ATOM 637 C CA . THR A 1 80 ? -10.249 -4.329 27.509 1.00 89.19 80 THR A CA 1
ATOM 638 C C . THR A 1 80 ? -8.941 -5.094 27.608 1.00 89.19 80 THR A C 1
ATOM 640 O O . THR A 1 80 ? -7.963 -4.620 28.181 1.00 89.19 80 THR A O 1
ATOM 643 N N . ARG A 1 81 ? -8.917 -6.288 27.022 1.00 90.06 81 ARG A N 1
ATOM 644 C CA . ARG A 1 81 ? -7.714 -7.101 26.847 1.00 90.06 81 ARG A CA 1
ATOM 645 C C . ARG A 1 81 ? -7.301 -7.056 25.391 1.00 90.06 81 ARG A C 1
ATOM 647 O O . ARG A 1 81 ? -8.151 -7.174 24.509 1.00 90.06 81 ARG A O 1
ATOM 654 N N . VAL A 1 82 ? -6.005 -6.916 25.144 1.00 89.69 82 VAL A N 1
ATOM 655 C CA . VAL A 1 82 ? -5.469 -6.889 23.784 1.00 89.69 82 VAL A CA 1
ATOM 656 C C . VAL A 1 82 ? -4.361 -7.914 23.644 1.00 89.69 82 VAL A C 1
ATOM 658 O O . VAL A 1 82 ? -3.417 -7.928 24.430 1.00 89.69 82 VAL A O 1
ATOM 661 N N . LEU A 1 83 ? -4.491 -8.769 22.635 1.00 90.81 83 LEU A N 1
ATOM 662 C CA . LEU A 1 83 ? -3.453 -9.699 22.214 1.00 90.81 83 LEU A CA 1
ATOM 663 C C . LEU A 1 83 ? -2.898 -9.214 20.879 1.00 90.81 83 LEU A C 1
ATOM 665 O O . LEU A 1 83 ? -3.606 -9.276 19.877 1.00 90.81 83 LEU A O 1
ATOM 669 N N . PHE A 1 84 ? -1.649 -8.753 20.872 1.00 88.31 84 PHE A N 1
ATOM 670 C CA . PHE A 1 84 ? -0.926 -8.362 19.662 1.00 88.31 84 PHE A CA 1
ATOM 671 C C . PHE A 1 84 ? 0.077 -9.442 19.240 1.00 88.31 84 PHE A C 1
ATOM 673 O O . PHE A 1 84 ? 0.788 -10.005 20.069 1.00 88.31 84 PHE A O 1
ATOM 680 N N . ASP A 1 85 ? 0.165 -9.678 17.936 1.00 86.44 85 ASP A N 1
ATOM 681 C CA . ASP A 1 85 ? 1.190 -10.473 17.261 1.00 86.44 85 ASP A CA 1
ATOM 682 C C . ASP A 1 85 ? 1.855 -9.622 16.173 1.00 86.44 85 ASP A C 1
ATOM 684 O O . ASP A 1 85 ? 1.226 -8.765 15.547 1.00 86.44 85 ASP A O 1
ATOM 688 N N . GLY A 1 86 ? 3.144 -9.859 15.945 1.00 83.56 86 GLY A N 1
ATOM 689 C CA . GLY A 1 86 ? 3.914 -9.140 14.933 1.00 83.56 86 GLY A CA 1
ATOM 690 C C . GLY A 1 86 ? 4.320 -7.709 15.306 1.00 83.56 86 GLY A C 1
ATOM 691 O O . GLY A 1 86 ? 4.764 -6.979 14.423 1.00 83.56 86 GLY A O 1
ATOM 692 N N . LEU A 1 87 ? 4.226 -7.297 16.574 1.00 84.38 87 LEU A N 1
ATOM 693 C CA . LEU A 1 87 ? 4.865 -6.057 17.037 1.00 84.38 87 LEU A CA 1
ATOM 694 C C . LEU A 1 87 ? 6.387 -6.238 17.100 1.00 84.38 87 LEU A C 1
ATOM 696 O O . LEU A 1 87 ? 6.888 -7.219 17.659 1.00 84.38 87 LEU A O 1
ATOM 700 N N . THR A 1 88 ? 7.130 -5.285 16.544 1.00 84.44 88 THR A N 1
ATOM 701 C CA . THR A 1 88 ? 8.576 -5.187 16.779 1.00 84.44 88 THR A CA 1
ATOM 702 C C . THR A 1 88 ? 8.852 -4.573 18.155 1.00 84.44 88 THR A C 1
ATOM 704 O O . THR A 1 88 ? 7.970 -3.966 18.764 1.00 84.44 88 THR A O 1
ATOM 707 N N . SER A 1 89 ? 10.084 -4.690 18.661 1.00 83.44 89 SER A N 1
ATOM 708 C CA . SER A 1 89 ? 10.467 -4.054 19.934 1.00 83.44 89 SER A CA 1
ATOM 709 C C . SER A 1 89 ? 10.293 -2.533 19.896 1.00 83.44 89 SER A C 1
ATOM 711 O O . SER A 1 89 ? 9.954 -1.920 20.904 1.00 83.44 89 SER A O 1
ATOM 713 N N . HIS A 1 90 ? 10.498 -1.931 18.723 1.00 81.75 90 HIS A N 1
ATOM 714 C CA . HIS A 1 90 ? 10.322 -0.500 18.518 1.00 81.75 90 HIS A CA 1
ATOM 715 C C . HIS A 1 90 ? 8.841 -0.102 18.420 1.00 81.75 90 HIS A C 1
ATOM 717 O O . HIS A 1 90 ? 8.441 0.909 18.991 1.00 81.75 90 HIS A O 1
ATOM 723 N N . ASP A 1 91 ? 8.003 -0.917 17.772 1.00 83.00 91 ASP A N 1
ATOM 724 C CA . ASP A 1 91 ? 6.551 -0.700 17.782 1.00 83.00 91 ASP A CA 1
ATOM 725 C C . ASP A 1 91 ? 5.988 -0.788 19.199 1.00 83.00 91 ASP A C 1
ATOM 727 O O . ASP A 1 91 ? 5.168 0.035 19.598 1.00 83.00 91 ASP A O 1
ATOM 731 N N . LEU A 1 92 ? 6.460 -1.767 19.975 1.00 83.69 92 LEU A N 1
ATOM 732 C CA . LEU A 1 92 ? 6.042 -1.957 21.356 1.00 83.69 92 LEU A CA 1
ATOM 733 C C . LEU A 1 92 ? 6.412 -0.754 22.228 1.00 83.69 92 LEU A C 1
ATOM 735 O O . LEU A 1 92 ? 5.574 -0.304 23.007 1.00 83.69 92 LEU A O 1
ATOM 739 N N . SER A 1 93 ? 7.627 -0.211 22.091 1.00 85.25 93 SER A N 1
ATOM 740 C CA . SER A 1 93 ? 8.042 0.951 22.883 1.00 85.25 93 SER A CA 1
ATOM 741 C C . SER A 1 93 ? 7.229 2.200 22.539 1.00 85.25 93 SER A C 1
ATOM 743 O O . SER A 1 93 ? 6.802 2.915 23.445 1.00 85.25 93 SER A O 1
ATOM 745 N N . GLN A 1 94 ? 6.931 2.424 21.254 1.00 81.12 94 GLN A N 1
ATOM 746 C CA . GLN A 1 94 ? 6.041 3.508 20.838 1.00 81.12 94 GLN A CA 1
ATOM 747 C C . GLN A 1 94 ? 4.625 3.299 21.379 1.00 81.12 94 GLN A C 1
ATOM 749 O O . GLN A 1 94 ? 4.060 4.212 21.978 1.00 81.12 94 GLN A O 1
ATOM 754 N N . PHE A 1 95 ? 4.072 2.093 21.241 1.00 82.00 95 PHE A N 1
ATOM 755 C CA . PHE A 1 95 ? 2.749 1.766 21.765 1.00 82.00 95 PHE A CA 1
ATOM 756 C C . PHE A 1 95 ? 2.664 2.031 23.273 1.00 82.00 95 PHE A C 1
ATOM 758 O O . PHE A 1 95 ? 1.714 2.656 23.730 1.00 82.00 95 PHE A O 1
ATOM 765 N N . GLN A 1 96 ? 3.676 1.623 24.041 1.00 84.69 96 GLN A N 1
ATOM 766 C CA . GLN A 1 96 ? 3.742 1.854 25.486 1.00 84.69 96 GLN A CA 1
ATOM 767 C C . GLN A 1 96 ? 3.826 3.340 25.842 1.00 84.69 96 GLN A C 1
ATOM 769 O O . GLN A 1 96 ? 3.082 3.794 26.709 1.00 84.69 96 GLN A O 1
ATOM 774 N N . GLN A 1 97 ? 4.691 4.102 25.170 1.00 84.06 97 GLN A N 1
ATOM 775 C CA . GLN A 1 97 ? 4.851 5.533 25.427 1.00 84.06 97 GLN A CA 1
ATOM 776 C C . GLN A 1 97 ? 3.547 6.295 25.170 1.00 84.06 97 GLN A C 1
ATOM 778 O O . GLN A 1 97 ? 3.104 7.084 26.003 1.00 84.06 97 GLN A O 1
ATOM 783 N N . TYR A 1 98 ? 2.900 6.033 24.036 1.00 76.00 98 TYR A N 1
ATOM 784 C CA . TYR A 1 98 ? 1.639 6.684 23.702 1.00 76.00 98 TYR A CA 1
ATOM 785 C C . TYR A 1 98 ? 0.480 6.208 24.582 1.00 76.00 98 TYR A C 1
ATOM 787 O O . TYR A 1 98 ? -0.336 7.028 24.997 1.00 76.00 98 TYR A O 1
ATOM 795 N N . ALA A 1 99 ? 0.426 4.917 24.925 1.00 78.62 99 ALA A N 1
ATOM 796 C CA . ALA A 1 99 ? -0.582 4.391 25.838 1.00 78.62 99 ALA A CA 1
ATOM 797 C C . ALA A 1 99 ? -0.501 5.053 27.222 1.00 78.62 99 ALA A C 1
ATOM 799 O O . ALA A 1 99 ? -1.535 5.364 27.803 1.00 78.62 99 ALA A O 1
ATOM 800 N N . GLN A 1 100 ? 0.703 5.339 27.730 1.00 82.50 100 GLN A N 1
ATOM 801 C CA . GLN A 1 100 ? 0.873 6.066 28.994 1.00 82.50 100 GLN A CA 1
ATOM 802 C C . GLN A 1 100 ? 0.277 7.480 28.933 1.00 82.50 100 GLN A C 1
ATOM 804 O O . GLN A 1 100 ? -0.372 7.918 29.884 1.00 82.50 100 GLN A O 1
ATOM 809 N N . ILE A 1 101 ? 0.434 8.175 27.805 1.00 80.06 101 ILE A N 1
ATOM 810 C CA . ILE A 1 101 ? -0.112 9.525 27.600 1.00 80.06 101 ILE A CA 1
ATOM 811 C C . ILE A 1 101 ? -1.644 9.480 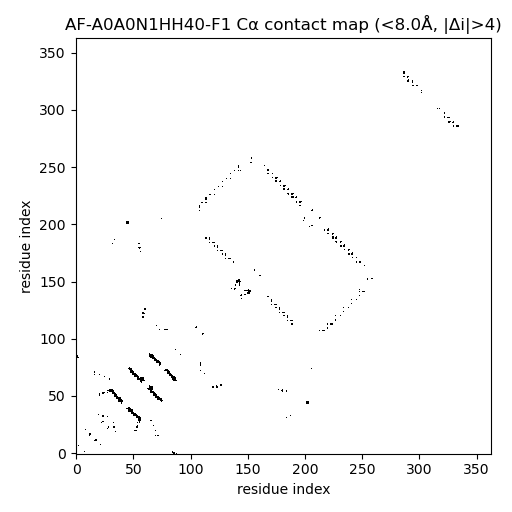27.473 1.00 80.06 101 ILE A C 1
ATOM 813 O O . ILE A 1 101 ? -2.340 10.283 28.092 1.00 80.06 101 ILE A O 1
ATOM 817 N N . ALA A 1 102 ? -2.169 8.504 26.729 1.00 76.00 102 ALA A N 1
ATOM 818 C CA . ALA A 1 102 ? -3.595 8.340 26.440 1.00 76.00 102 ALA A CA 1
ATOM 819 C C . ALA A 1 102 ? -4.376 7.582 27.531 1.00 76.00 102 ALA A C 1
ATOM 821 O O . ALA A 1 102 ? -5.540 7.235 27.335 1.00 76.00 102 ALA A O 1
ATOM 822 N N . THR A 1 103 ? -3.774 7.326 28.701 1.00 74.00 103 THR A N 1
ATOM 823 C CA . THR A 1 103 ? -4.384 6.503 29.764 1.00 74.00 103 THR A CA 1
ATOM 824 C C . THR A 1 103 ? -5.781 6.993 30.168 1.00 74.00 103 THR A C 1
ATOM 826 O O . THR A 1 103 ? -6.654 6.186 30.478 1.00 74.00 103 THR A O 1
ATOM 829 N N . LYS A 1 104 ? -6.014 8.314 30.128 1.00 72.75 104 LYS A N 1
ATOM 830 C CA . LYS A 1 104 ? -7.310 8.929 30.462 1.00 72.75 104 LYS A CA 1
ATOM 831 C C . LYS A 1 104 ? -8.414 8.608 29.449 1.00 72.75 104 LYS A C 1
ATOM 833 O O . LYS A 1 104 ? -9.580 8.586 29.825 1.00 72.75 104 LYS A O 1
ATOM 838 N N . ASP A 1 105 ? -8.051 8.311 28.205 1.00 70.31 105 ASP A N 1
ATOM 839 C CA . ASP A 1 105 ? -8.999 8.027 27.127 1.00 70.31 105 ASP A CA 1
ATOM 840 C C . ASP A 1 105 ? -9.397 6.543 27.089 1.00 70.31 105 ASP A C 1
ATOM 842 O O . ASP A 1 105 ? -10.452 6.195 26.558 1.00 70.31 105 ASP A O 1
ATOM 846 N N . PHE A 1 106 ? -8.622 5.655 27.730 1.00 76.56 106 PHE A N 1
ATOM 847 C CA . PHE A 1 106 ? -8.890 4.209 27.799 1.00 76.56 106 PHE A CA 1
ATOM 848 C C . PHE A 1 106 ? -10.072 3.801 28.687 1.00 76.56 106 PHE A C 1
ATOM 850 O O . PHE A 1 106 ? -10.299 2.613 28.911 1.00 76.56 106 PHE A O 1
ATOM 857 N N . VAL A 1 107 ? -10.870 4.767 29.140 1.00 78.75 107 VAL A N 1
ATOM 858 C CA . VAL A 1 107 ? -12.160 4.517 29.793 1.00 78.75 107 VAL A CA 1
ATOM 859 C C . VAL A 1 107 ? -13.189 3.963 28.794 1.00 78.75 107 VAL A C 1
ATOM 861 O O . VAL A 1 107 ? -14.086 3.220 29.186 1.00 78.75 107 VAL A O 1
ATOM 864 N N . HIS A 1 108 ? -13.056 4.285 27.501 1.00 89.19 108 HIS A N 1
ATOM 865 C CA . HIS A 1 108 ? -13.968 3.821 26.453 1.00 89.19 108 HIS A CA 1
ATOM 866 C C . HIS A 1 108 ? -13.478 2.509 25.798 1.00 89.19 108 HIS A C 1
ATOM 868 O O . HIS A 1 108 ? -12.298 2.416 25.446 1.00 89.19 108 HIS A O 1
ATOM 874 N N . PRO A 1 109 ? -14.353 1.514 25.526 1.00 90.19 109 PRO A N 1
ATOM 875 C CA . PRO A 1 109 ? -13.944 0.206 24.989 1.00 90.19 109 PRO A CA 1
ATOM 876 C C . PRO A 1 109 ? -13.174 0.272 23.661 1.00 90.19 109 PRO A C 1
ATOM 878 O O . PRO A 1 109 ? -12.298 -0.554 23.409 1.00 90.19 109 PRO A O 1
ATOM 881 N N . TYR A 1 110 ? -13.470 1.271 22.827 1.00 91.94 110 TYR A N 1
ATOM 882 C CA . TYR A 1 110 ? -12.842 1.461 21.512 1.00 91.94 110 TYR A CA 1
ATOM 883 C C . TYR A 1 110 ? -11.601 2.356 21.539 1.00 91.94 110 TYR A C 1
ATOM 885 O O . TYR A 1 110 ? -10.924 2.467 20.524 1.00 91.94 110 TYR A O 1
ATOM 893 N N . ALA A 1 111 ? -11.252 2.972 22.670 1.00 89.69 111 ALA A N 1
ATOM 894 C CA . ALA A 1 111 ? -10.157 3.941 22.706 1.00 89.69 111 ALA A CA 1
ATOM 895 C C . ALA A 1 111 ? -8.812 3.335 22.266 1.00 89.69 111 ALA A C 1
ATOM 897 O O . ALA A 1 111 ? -8.089 3.934 21.475 1.00 89.69 111 ALA A O 1
ATOM 898 N N . MET A 1 112 ? -8.506 2.105 22.693 1.00 88.38 112 MET A N 1
ATOM 899 C CA . MET A 1 112 ? -7.280 1.408 22.277 1.00 88.38 112 MET A CA 1
ATOM 900 C C . MET A 1 112 ? -7.300 0.992 20.791 1.00 88.38 112 MET A C 1
ATOM 902 O O . MET A 1 112 ? -6.263 0.996 20.121 1.00 88.38 112 MET A O 1
ATOM 906 N N . LEU A 1 113 ? -8.477 0.652 20.254 1.00 91.88 113 LEU A N 1
ATOM 907 C CA . LEU A 1 113 ? -8.666 0.357 18.827 1.00 91.88 113 LEU A CA 1
ATOM 908 C C . LEU A 1 113 ? -8.433 1.610 17.980 1.00 91.88 113 LEU A C 1
ATOM 910 O O . LEU A 1 113 ? -7.640 1.580 17.040 1.00 91.88 113 LEU A O 1
ATOM 914 N N . ASN A 1 114 ? -9.066 2.718 18.358 1.00 92.75 114 ASN A N 1
ATOM 915 C CA . ASN A 1 114 ? -8.924 4.005 17.688 1.00 92.75 114 ASN A CA 1
ATOM 916 C C . ASN A 1 114 ? -7.486 4.514 17.755 1.00 92.75 114 ASN A C 1
ATOM 918 O O . ASN A 1 114 ? -6.943 4.961 16.748 1.00 92.75 114 ASN A O 1
ATOM 922 N N . PHE A 1 115 ? -6.830 4.355 18.905 1.00 89.69 115 PHE A N 1
ATOM 923 C CA . PHE A 1 115 ? -5.405 4.629 19.039 1.00 89.69 115 PHE A CA 1
ATOM 924 C C . PHE A 1 115 ? -4.568 3.823 18.031 1.00 89.69 115 PHE A C 1
ATOM 926 O O . PHE A 1 115 ? -3.715 4.384 17.345 1.00 89.69 115 PHE A O 1
ATOM 933 N N . THR A 1 116 ? -4.851 2.526 17.876 1.00 91.00 116 THR A N 1
ATOM 934 C CA . THR A 1 116 ? -4.149 1.664 16.909 1.00 91.00 116 THR A CA 1
ATOM 935 C C . THR A 1 116 ? -4.359 2.141 15.468 1.00 91.00 116 THR A C 1
ATOM 937 O O . THR A 1 116 ? -3.411 2.170 14.683 1.00 91.00 116 THR A O 1
ATOM 940 N N . VAL A 1 117 ? -5.577 2.561 15.119 1.00 94.75 117 VAL A N 1
ATOM 941 C CA . VAL A 1 117 ? -5.904 3.138 13.804 1.00 94.75 117 VAL A CA 1
ATOM 942 C C . VAL A 1 117 ? -5.129 4.437 13.552 1.00 94.75 117 VAL A C 1
ATOM 944 O O . VAL A 1 117 ? -4.507 4.581 12.499 1.00 94.75 117 VAL A O 1
ATOM 947 N N . SER A 1 118 ? -5.077 5.343 14.529 1.00 91.94 118 SER A N 1
ATOM 948 C CA . SER A 1 118 ? -4.301 6.589 14.445 1.00 91.94 118 SER A CA 1
ATOM 949 C C . SER A 1 118 ? -2.792 6.341 14.330 1.00 91.94 118 SER A C 1
ATOM 951 O O . SER A 1 118 ? -2.091 7.036 13.586 1.00 91.94 118 SER A O 1
ATOM 953 N N . LEU A 1 119 ? -2.279 5.317 15.017 1.00 90.19 119 LEU A N 1
ATOM 954 C CA . LEU A 1 119 ? -0.876 4.917 14.932 1.00 90.19 119 LEU A CA 1
ATOM 955 C C . LEU A 1 119 ? -0.530 4.398 13.528 1.00 90.19 119 LEU A C 1
ATOM 957 O O . LEU A 1 119 ? 0.457 4.832 12.933 1.00 90.19 119 LEU A O 1
ATOM 961 N N . LEU A 1 120 ? -1.382 3.542 12.954 1.00 93.12 120 LEU A N 1
ATOM 962 C CA . LEU A 1 120 ? -1.234 3.083 11.570 1.00 93.12 120 LEU A CA 1
ATOM 963 C C . LEU A 1 120 ? -1.306 4.249 10.573 1.00 93.12 120 LEU A C 1
ATOM 965 O O . LEU A 1 120 ? -0.488 4.309 9.654 1.00 93.12 120 LEU A O 1
ATOM 969 N N . ALA A 1 121 ? -2.225 5.202 10.773 1.00 95.12 121 ALA A N 1
ATOM 970 C CA . ALA A 1 121 ? -2.330 6.399 9.935 1.00 95.12 121 ALA A CA 1
ATOM 971 C C . ALA A 1 121 ? -1.027 7.211 9.945 1.00 95.12 121 ALA A C 1
ATOM 973 O O . ALA A 1 121 ? -0.553 7.648 8.892 1.00 95.12 121 ALA A O 1
ATOM 974 N N . THR A 1 122 ? -0.415 7.359 11.122 1.00 91.75 122 THR A N 1
ATOM 975 C CA . THR A 1 122 ? 0.877 8.036 11.287 1.00 91.75 122 THR A CA 1
ATOM 976 C C . THR A 1 122 ? 1.971 7.320 10.503 1.00 91.75 122 THR A C 1
ATOM 978 O O . THR A 1 122 ? 2.645 7.939 9.680 1.00 91.75 122 THR A O 1
ATOM 981 N N . TYR A 1 123 ? 2.101 6.003 10.675 1.00 91.31 123 TYR A N 1
ATOM 982 C CA . TYR A 1 123 ? 3.118 5.216 9.974 1.00 91.31 123 TYR A CA 1
ATOM 983 C C . TYR A 1 123 ? 2.972 5.278 8.454 1.00 91.31 123 TYR A C 1
ATOM 985 O O . TYR A 1 123 ? 3.959 5.458 7.737 1.00 91.31 123 TYR A O 1
ATOM 993 N N . TYR A 1 124 ? 1.745 5.181 7.943 1.00 94.81 124 TYR A N 1
ATOM 994 C CA . TYR A 1 124 ? 1.502 5.256 6.504 1.00 94.81 124 TYR A CA 1
ATOM 995 C C . TYR A 1 124 ? 1.751 6.654 5.944 1.00 94.81 124 TYR A C 1
ATOM 997 O O . TYR A 1 124 ? 2.260 6.780 4.830 1.00 94.81 124 TYR A O 1
ATOM 1005 N N . THR A 1 125 ? 1.479 7.698 6.727 1.00 94.94 125 THR A N 1
ATOM 1006 C CA . THR A 1 125 ? 1.796 9.082 6.352 1.00 94.94 125 THR A CA 1
ATOM 1007 C C . THR A 1 125 ? 3.306 9.293 6.246 1.00 94.94 125 THR A C 1
ATOM 1009 O O . THR A 1 125 ? 3.776 9.822 5.237 1.00 94.94 125 THR A O 1
ATOM 1012 N N . THR A 1 126 ? 4.085 8.821 7.225 1.00 93.06 126 THR A N 1
ATOM 1013 C CA . THR A 1 126 ? 5.556 8.882 7.184 1.00 93.06 126 THR A CA 1
ATOM 1014 C C . THR A 1 126 ? 6.114 8.114 5.987 1.00 93.06 126 THR A C 1
ATOM 1016 O O . THR A 1 126 ? 6.957 8.619 5.249 1.00 93.06 126 THR A O 1
ATOM 1019 N N . MET A 1 127 ? 5.590 6.916 5.723 1.00 93.25 127 MET A N 1
ATOM 1020 C CA . MET A 1 127 ? 5.985 6.122 4.560 1.00 93.25 127 MET A CA 1
ATOM 1021 C C . MET A 1 127 ? 5.696 6.843 3.237 1.00 93.25 127 MET A C 1
ATOM 1023 O O . MET A 1 127 ? 6.543 6.848 2.344 1.00 93.25 127 MET A O 1
ATOM 1027 N N . ARG A 1 128 ? 4.532 7.495 3.116 1.00 95.44 128 ARG A N 1
ATOM 1028 C CA . ARG A 1 128 ? 4.193 8.312 1.943 1.00 95.44 128 ARG A CA 1
ATOM 1029 C C . ARG A 1 128 ? 5.170 9.472 1.761 1.00 95.44 128 ARG A C 1
ATOM 1031 O O . ARG A 1 128 ? 5.583 9.744 0.640 1.00 95.44 128 ARG A O 1
ATOM 1038 N N . GLN A 1 129 ? 5.535 10.155 2.847 1.00 94.94 129 GLN A N 1
ATOM 1039 C CA . GLN A 1 129 ? 6.502 11.256 2.812 1.00 94.94 129 GLN A CA 1
ATOM 1040 C C . GLN A 1 129 ? 7.876 10.791 2.317 1.00 94.94 129 GLN A C 1
ATOM 1042 O O . GLN A 1 129 ? 8.458 11.456 1.465 1.00 94.94 129 GLN A O 1
ATOM 1047 N N . HIS A 1 130 ? 8.365 9.637 2.778 1.00 93.69 130 HIS A N 1
ATOM 1048 C CA . HIS A 1 130 ? 9.625 9.076 2.279 1.00 93.69 130 HIS A CA 1
ATOM 1049 C C . HIS A 1 130 ? 9.554 8.753 0.780 1.00 93.69 130 HIS A C 1
ATOM 1051 O O . HIS A 1 130 ? 10.443 9.151 0.029 1.00 93.69 130 HIS A O 1
ATOM 1057 N N . LEU A 1 131 ? 8.467 8.113 0.329 1.00 93.75 131 LEU A N 1
ATOM 1058 C CA . LEU A 1 131 ? 8.255 7.835 -1.096 1.00 93.75 131 LEU A CA 1
ATOM 1059 C C . LEU A 1 131 ? 8.209 9.120 -1.926 1.00 93.75 131 LEU A C 1
ATOM 1061 O O . LEU A 1 131 ? 8.803 9.175 -2.996 1.00 93.75 131 LEU A O 1
ATOM 1065 N N . GLU A 1 132 ? 7.536 10.167 -1.447 1.00 94.88 132 GLU A N 1
ATOM 1066 C CA . GLU A 1 132 ? 7.492 11.447 -2.155 1.00 94.88 132 GLU A CA 1
ATOM 1067 C C . GLU A 1 132 ? 8.889 12.046 -2.346 1.00 94.88 132 GLU A C 1
ATOM 1069 O O . GLU A 1 132 ? 9.200 12.502 -3.445 1.00 94.88 132 GLU A O 1
ATOM 1074 N N . VAL A 1 133 ? 9.736 12.020 -1.313 1.00 93.25 133 VAL A N 1
ATOM 1075 C CA . VAL A 1 133 ? 11.107 12.543 -1.398 1.00 93.25 133 VAL A CA 1
ATOM 1076 C C . VAL A 1 133 ? 11.928 11.769 -2.432 1.00 93.25 133 VAL A C 1
ATOM 1078 O O . VAL A 1 133 ? 12.580 12.393 -3.272 1.00 93.25 133 VAL A O 1
ATOM 1081 N N . GLU A 1 134 ? 11.864 10.434 -2.424 1.00 92.06 134 GLU A N 1
ATOM 1082 C CA . GLU A 1 134 ? 12.568 9.596 -3.406 1.00 92.06 134 GLU A CA 1
ATOM 1083 C C . GLU A 1 134 ? 12.077 9.852 -4.841 1.00 92.06 134 GLU A C 1
ATOM 1085 O O . GLU A 1 134 ? 12.880 10.063 -5.752 1.00 92.06 134 GLU A O 1
ATOM 1090 N N . ILE A 1 135 ? 10.756 9.901 -5.039 1.00 93.31 135 ILE A N 1
ATOM 1091 C CA . ILE A 1 135 ? 10.114 10.126 -6.343 1.00 93.31 135 ILE A CA 1
ATOM 1092 C C . ILE A 1 135 ? 10.463 11.511 -6.890 1.00 93.31 135 ILE A C 1
ATOM 1094 O O . ILE A 1 135 ? 10.844 11.629 -8.051 1.00 93.31 135 ILE A O 1
ATOM 1098 N N . VAL A 1 136 ? 10.369 12.561 -6.068 1.00 90.06 136 VAL A N 1
ATOM 1099 C CA . VAL A 1 136 ? 10.740 13.932 -6.460 1.00 90.06 136 VAL A CA 1
ATOM 1100 C C . VAL A 1 136 ? 12.232 14.019 -6.785 1.00 90.06 136 VAL A C 1
ATOM 1102 O O . VAL A 1 136 ? 12.611 14.722 -7.720 1.00 90.06 136 VAL A O 1
ATOM 1105 N N . GLY A 1 137 ? 13.084 13.309 -6.041 1.00 88.06 137 GLY A N 1
ATOM 1106 C CA . GLY A 1 137 ? 14.515 13.228 -6.328 1.00 88.06 137 GLY A CA 1
ATOM 1107 C C . GLY A 1 137 ? 14.788 12.683 -7.730 1.00 88.06 137 GLY A C 1
ATOM 1108 O O . GLY A 1 137 ? 15.503 13.317 -8.506 1.00 88.06 137 GLY A O 1
ATOM 1109 N N . LEU A 1 138 ? 14.155 11.560 -8.078 1.00 87.56 138 LEU A N 1
ATOM 1110 C CA . LEU A 1 138 ? 14.278 10.933 -9.395 1.00 87.56 138 LEU A CA 1
ATOM 1111 C C . LEU A 1 138 ? 13.686 11.805 -10.515 1.00 87.56 138 LEU A C 1
ATOM 1113 O O . LEU A 1 138 ? 14.278 11.951 -11.585 1.00 87.56 138 LEU A O 1
ATOM 1117 N N . GLU A 1 139 ? 12.534 12.419 -10.255 1.00 88.06 139 GLU A N 1
ATOM 1118 C CA . GLU A 1 139 ? 11.833 13.290 -11.199 1.00 88.06 139 GLU A CA 1
ATOM 1119 C C . GLU A 1 139 ? 12.691 14.496 -11.615 1.00 88.06 139 GLU A C 1
ATOM 1121 O O . GLU A 1 139 ? 12.741 14.848 -12.798 1.00 88.06 139 GLU A O 1
ATOM 1126 N N . ARG A 1 140 ? 13.427 15.084 -10.660 1.00 85.19 140 ARG A N 1
ATOM 1127 C CA . ARG A 1 140 ? 14.364 16.187 -10.926 1.00 85.19 140 ARG A CA 1
ATOM 1128 C C . ARG A 1 140 ? 15.476 15.759 -11.870 1.00 85.19 140 ARG A C 1
ATOM 1130 O O . ARG A 1 140 ? 15.826 16.501 -12.781 1.00 85.19 140 ARG A O 1
ATOM 1137 N N . THR A 1 141 ? 16.006 14.552 -11.692 1.00 79.38 141 THR A N 1
ATOM 1138 C CA . THR A 1 141 ? 17.054 14.015 -12.567 1.00 79.38 141 THR A CA 1
ATOM 1139 C C . THR A 1 141 ? 16.553 13.756 -13.986 1.00 79.38 141 THR A C 1
ATOM 1141 O O . THR A 1 141 ? 17.283 13.971 -14.951 1.00 79.38 141 THR A O 1
ATOM 1144 N N . LEU A 1 142 ? 15.285 13.361 -14.121 1.00 79.06 142 LEU A N 1
ATOM 1145 C CA . LEU A 1 142 ? 14.602 13.221 -15.406 1.00 79.06 142 LEU A CA 1
ATOM 1146 C C . LEU A 1 142 ? 14.166 14.561 -16.013 1.00 79.06 142 LEU A C 1
ATOM 1148 O O . LEU A 1 142 ? 13.561 14.548 -17.078 1.00 79.06 142 LEU A O 1
ATOM 1152 N N . GLY A 1 143 ? 14.440 15.704 -15.374 1.00 76.44 143 GLY A N 1
ATOM 1153 C CA . GLY A 1 143 ? 14.141 17.041 -15.898 1.00 76.44 143 GLY A CA 1
ATOM 1154 C C . GLY A 1 143 ? 12.662 17.303 -16.196 1.00 76.44 143 GLY A C 1
ATOM 1155 O O . GLY A 1 143 ? 12.356 18.209 -16.965 1.00 76.44 143 GLY A O 1
ATOM 1156 N N . ILE A 1 144 ? 11.749 16.520 -15.613 1.00 75.19 144 ILE A N 1
ATOM 1157 C CA . ILE A 1 144 ? 10.299 16.700 -15.786 1.00 75.19 144 ILE A CA 1
ATOM 1158 C C . ILE A 1 144 ? 9.656 17.461 -14.617 1.00 75.19 144 ILE A C 1
ATOM 1160 O O . ILE A 1 144 ? 8.466 17.773 -14.657 1.00 75.19 144 ILE A O 1
ATOM 1164 N N . THR A 1 145 ? 10.424 17.776 -13.570 1.00 79.19 145 THR A N 1
ATOM 1165 C CA . THR A 1 145 ? 9.954 18.603 -12.454 1.00 79.19 145 THR A CA 1
ATOM 1166 C C . THR A 1 145 ? 9.717 20.043 -12.914 1.00 79.19 145 THR A C 1
ATOM 1168 O O . THR A 1 145 ? 10.571 20.672 -13.539 1.00 79.19 145 THR A O 1
ATOM 1171 N N . ARG A 1 146 ? 8.559 20.602 -12.547 1.00 69.75 146 ARG A N 1
ATOM 1172 C CA . ARG A 1 146 ? 8.199 21.994 -12.850 1.00 69.75 146 ARG A CA 1
ATOM 1173 C C . ARG A 1 146 ? 9.249 22.969 -12.300 1.00 69.75 146 ARG A C 1
ATOM 1175 O O . ARG A 1 146 ? 9.546 22.944 -11.110 1.00 69.75 146 ARG A O 1
ATOM 1182 N N . GLY A 1 147 ? 9.741 23.864 -13.157 1.00 67.12 147 GLY A N 1
ATOM 1183 C CA . GLY A 1 147 ? 10.695 24.913 -12.778 1.00 67.12 147 GLY A CA 1
ATOM 1184 C C . GLY A 1 147 ? 12.149 24.447 -12.658 1.00 67.12 147 GLY A C 1
ATOM 1185 O O . GLY A 1 147 ? 12.978 25.210 -12.175 1.00 67.12 147 GLY A O 1
ATOM 1186 N N . PHE A 1 148 ? 12.464 23.218 -13.079 1.00 69.81 148 PHE A N 1
ATOM 1187 C CA . PHE A 1 148 ? 13.838 22.738 -13.169 1.00 69.81 148 PHE A CA 1
ATOM 1188 C C . PHE A 1 148 ? 14.327 22.787 -14.621 1.00 69.81 148 PHE A C 1
ATOM 1190 O O . PHE A 1 148 ? 13.802 22.088 -15.486 1.00 69.81 148 PHE A O 1
ATOM 1197 N N . GLU A 1 149 ? 15.351 23.597 -14.885 1.00 62.38 149 GLU A N 1
ATOM 1198 C CA . GLU A 1 149 ? 16.037 23.658 -16.176 1.00 62.38 149 GLU A CA 1
ATOM 1199 C C . GLU A 1 149 ? 17.313 22.813 -16.091 1.00 62.38 149 GLU A C 1
ATOM 1201 O O . GLU A 1 149 ? 18.302 23.214 -15.484 1.00 62.38 149 GLU A O 1
ATOM 1206 N N . GLY A 1 150 ? 17.285 21.592 -16.631 1.00 66.19 150 GLY A N 1
ATOM 1207 C CA . GLY A 1 150 ? 18.440 20.693 -16.510 1.00 66.19 150 GLY A CA 1
ATOM 1208 C C . GLY A 1 150 ? 18.267 19.298 -17.097 1.00 66.19 150 GLY A C 1
ATOM 1209 O O . GLY A 1 150 ? 18.886 18.353 -16.612 1.00 66.19 150 GLY A O 1
ATOM 1210 N N . PHE A 1 151 ? 17.419 19.130 -18.116 1.00 74.88 151 PHE A N 1
ATOM 1211 C CA . PHE A 1 151 ? 17.217 17.817 -18.724 1.00 74.88 151 PHE A CA 1
ATOM 1212 C C . PHE A 1 151 ? 18.453 17.353 -19.510 1.00 74.88 151 PHE A C 1
ATOM 1214 O O . PHE A 1 151 ? 18.764 17.884 -20.574 1.00 74.88 151 PHE A O 1
ATOM 1221 N N . GLN A 1 152 ? 19.133 16.323 -19.002 1.00 73.56 152 GLN A N 1
ATOM 1222 C CA . GLN A 1 152 ? 20.337 15.727 -19.604 1.00 73.56 152 GLN A CA 1
ATOM 1223 C C . GLN A 1 152 ? 20.062 14.368 -20.275 1.00 73.56 152 GLN A C 1
ATOM 1225 O O . GLN A 1 152 ? 20.982 13.752 -20.809 1.00 73.56 152 GLN A O 1
ATOM 1230 N N . GLY A 1 153 ? 18.807 13.897 -20.265 1.00 76.12 153 GLY A N 1
ATOM 1231 C CA . GLY A 1 153 ? 18.445 12.526 -20.648 1.00 76.12 153 GLY A CA 1
ATOM 1232 C C . GLY A 1 153 ? 18.891 12.104 -22.049 1.00 76.12 153 GLY A C 1
ATOM 1233 O O . GLY A 1 153 ? 19.215 10.942 -22.267 1.00 76.12 153 GLY A O 1
ATOM 1234 N N . TRP A 1 154 ? 18.988 13.051 -22.986 1.00 78.62 154 TRP A N 1
ATOM 1235 C CA . TRP A 1 154 ? 19.435 12.795 -24.360 1.00 78.62 154 TRP A CA 1
ATOM 1236 C C . TRP A 1 154 ? 20.900 12.365 -24.492 1.00 78.62 154 TRP A C 1
ATOM 1238 O O . TRP A 1 154 ? 21.259 11.793 -25.518 1.00 78.62 154 TRP A O 1
ATOM 1248 N N . ASN A 1 155 ? 21.732 12.675 -23.496 1.00 83.31 155 ASN A N 1
ATOM 1249 C CA . ASN A 1 155 ? 23.181 12.465 -23.532 1.00 83.31 155 ASN A CA 1
ATOM 1250 C C . ASN A 1 155 ? 23.638 11.396 -22.527 1.00 83.31 155 ASN A C 1
ATOM 1252 O O . ASN A 1 155 ? 24.826 11.292 -22.226 1.00 83.31 155 ASN A O 1
ATOM 1256 N N . TRP A 1 156 ? 22.707 10.631 -21.955 1.00 86.75 156 TRP A N 1
ATOM 1257 C CA . TRP A 1 156 ? 23.036 9.594 -20.983 1.00 86.75 156 TRP A CA 1
ATOM 1258 C C . TRP A 1 156 ? 23.773 8.417 -21.617 1.00 86.75 156 TRP A C 1
ATOM 1260 O O . TRP A 1 156 ? 23.435 7.968 -22.711 1.00 86.75 156 TRP A O 1
ATOM 1270 N N . SER A 1 157 ? 24.751 7.876 -20.883 1.00 87.62 157 SER A N 1
ATOM 1271 C CA . SER A 1 157 ? 25.381 6.608 -21.250 1.00 87.62 157 SER A CA 1
ATOM 1272 C C . SER A 1 157 ? 24.402 5.436 -21.060 1.00 87.62 157 SER A C 1
ATOM 1274 O O . SER A 1 157 ? 23.481 5.534 -20.235 1.00 87.62 157 SER A O 1
ATOM 1276 N N . PRO A 1 158 ? 24.604 4.296 -21.745 1.00 87.88 158 PRO A N 1
ATOM 1277 C CA . PRO A 1 158 ? 23.795 3.093 -21.537 1.00 87.88 158 PRO A CA 1
ATOM 1278 C C . PRO A 1 158 ? 23.746 2.628 -20.071 1.00 87.88 158 PRO A C 1
ATOM 1280 O O . PRO A 1 158 ? 22.703 2.180 -19.592 1.00 87.88 158 PRO A O 1
ATOM 1283 N N . GLU A 1 159 ? 24.847 2.765 -19.326 1.00 89.19 159 GLU A N 1
ATOM 1284 C CA . GLU A 1 159 ? 24.926 2.419 -17.900 1.00 89.19 159 GLU A CA 1
ATOM 1285 C C . GLU A 1 159 ? 24.070 3.359 -17.050 1.00 89.19 159 GLU A C 1
ATOM 1287 O O . GLU A 1 159 ? 23.348 2.913 -16.155 1.00 89.19 159 GLU A O 1
ATOM 1292 N N . THR A 1 160 ? 24.119 4.656 -17.361 1.00 88.81 160 THR A N 1
ATOM 1293 C CA . THR A 1 160 ? 23.335 5.695 -16.688 1.00 88.81 160 THR A CA 1
ATOM 1294 C C . THR A 1 160 ? 21.843 5.436 -16.883 1.00 88.81 160 THR A C 1
ATOM 1296 O O . THR A 1 160 ? 21.080 5.378 -15.917 1.00 88.81 160 THR A O 1
ATOM 1299 N N . LEU A 1 161 ? 21.438 5.175 -18.129 1.00 88.12 161 LEU A N 1
ATOM 1300 C CA . LEU A 1 161 ? 20.063 4.837 -18.476 1.00 88.12 161 LEU A CA 1
ATOM 1301 C C . LEU A 1 161 ? 19.594 3.565 -17.755 1.00 88.12 161 LEU A C 1
ATOM 1303 O O . LEU A 1 161 ? 18.512 3.555 -17.163 1.00 88.12 161 LEU A O 1
ATOM 1307 N N . ARG A 1 162 ? 20.416 2.506 -17.738 1.00 89.75 162 ARG A N 1
ATOM 1308 C CA . ARG A 1 162 ? 20.113 1.259 -17.019 1.00 89.75 162 ARG A CA 1
ATOM 1309 C C . ARG A 1 162 ? 19.917 1.502 -15.522 1.00 89.75 162 ARG A C 1
ATOM 1311 O O . ARG A 1 162 ? 18.955 0.987 -14.956 1.00 89.75 162 ARG A O 1
ATOM 1318 N N . SER A 1 163 ? 20.792 2.289 -14.895 1.00 91.06 163 SER A N 1
ATOM 1319 C CA . SER A 1 163 ? 20.706 2.620 -13.468 1.00 91.06 163 SER A CA 1
ATOM 1320 C C . SER A 1 163 ? 19.395 3.336 -13.131 1.00 91.06 163 SER A C 1
ATOM 1322 O O . SER A 1 163 ? 18.672 2.897 -12.235 1.00 91.06 163 SER A O 1
ATOM 1324 N N . TY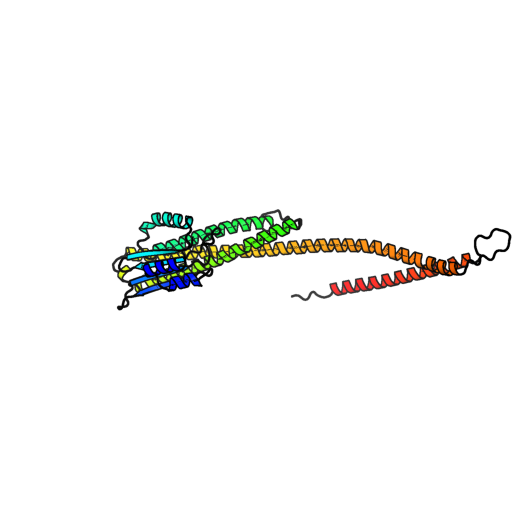R A 1 164 ? 19.023 4.376 -13.886 1.00 88.81 164 TYR A N 1
ATOM 1325 C CA . TYR A 1 164 ? 17.759 5.089 -13.658 1.00 88.81 164 TYR A CA 1
ATOM 1326 C C . TYR A 1 164 ? 16.535 4.217 -13.917 1.00 88.81 164 TYR A C 1
ATOM 1328 O O . TYR A 1 164 ? 15.577 4.264 -13.148 1.00 88.81 164 TYR A O 1
ATOM 1336 N N . THR A 1 165 ? 16.591 3.370 -14.946 1.00 90.06 165 THR A N 1
ATOM 1337 C CA . THR A 1 165 ? 15.539 2.388 -15.230 1.00 90.06 165 THR A CA 1
ATOM 1338 C C . THR A 1 165 ? 15.324 1.467 -14.026 1.00 90.06 165 THR A C 1
ATOM 1340 O O . THR A 1 165 ? 14.202 1.309 -13.550 1.00 90.06 165 THR A O 1
ATOM 1343 N N . GLN A 1 166 ? 16.402 0.895 -13.478 1.00 91.25 166 GLN A N 1
ATOM 1344 C CA . GLN A 1 166 ? 16.337 0.015 -12.308 1.00 91.25 166 GLN A CA 1
ATOM 1345 C C . GLN A 1 166 ? 15.807 0.734 -11.062 1.00 91.25 166 GLN A C 1
ATOM 1347 O O . GLN A 1 166 ? 14.984 0.172 -10.339 1.00 91.25 166 GLN A O 1
ATOM 1352 N N . GLN A 1 167 ? 16.247 1.972 -10.817 1.00 90.38 167 GLN A N 1
ATOM 1353 C CA . GLN A 1 167 ? 15.763 2.779 -9.695 1.00 90.38 167 GLN A CA 1
ATOM 1354 C C . GLN A 1 167 ? 14.261 3.072 -9.813 1.00 90.38 167 GLN A C 1
ATOM 1356 O O . GLN A 1 167 ? 13.520 2.856 -8.853 1.00 90.38 167 GLN A O 1
ATOM 1361 N N . LEU A 1 168 ? 13.797 3.480 -10.997 1.00 90.69 168 LEU A N 1
ATOM 1362 C CA . LEU A 1 168 ? 12.388 3.772 -11.259 1.00 90.69 168 LEU A CA 1
ATOM 1363 C C . LEU A 1 168 ? 11.500 2.538 -11.027 1.00 90.69 168 LEU A C 1
ATOM 1365 O O . LEU A 1 168 ? 10.505 2.605 -10.299 1.00 90.69 168 LEU A O 1
ATOM 1369 N N . TYR A 1 169 ? 11.897 1.381 -11.566 1.00 89.75 169 TYR A N 1
ATOM 1370 C CA . TYR A 1 169 ? 11.171 0.127 -11.349 1.00 89.75 169 TYR A CA 1
ATOM 1371 C C . TYR A 1 169 ? 11.168 -0.315 -9.882 1.00 89.75 169 TYR A C 1
ATOM 1373 O O . TYR A 1 169 ? 10.150 -0.807 -9.393 1.00 89.75 169 TYR A O 1
ATOM 1381 N N . ARG A 1 170 ? 12.272 -0.113 -9.150 1.00 90.06 170 ARG A N 1
ATOM 1382 C CA . ARG A 1 170 ? 12.354 -0.457 -7.723 1.00 90.06 170 ARG A CA 1
ATOM 1383 C C . ARG A 1 170 ? 11.342 0.334 -6.890 1.00 90.06 170 ARG A C 1
ATOM 1385 O O . ARG A 1 170 ? 10.672 -0.251 -6.038 1.00 90.06 170 ARG A O 1
ATOM 1392 N N . ILE A 1 171 ? 11.210 1.634 -7.153 1.00 90.88 171 ILE A N 1
ATOM 1393 C CA . ILE A 1 171 ? 10.338 2.540 -6.385 1.00 90.88 171 ILE A CA 1
ATOM 1394 C C . ILE A 1 171 ? 8.855 2.350 -6.749 1.00 90.88 171 ILE A C 1
ATOM 1396 O O . ILE A 1 171 ? 7.988 2.559 -5.903 1.00 90.88 171 ILE A O 1
ATOM 1400 N N . THR A 1 172 ? 8.550 1.862 -7.959 1.00 91.00 172 THR A N 1
ATOM 1401 C CA . THR A 1 172 ? 7.170 1.687 -8.464 1.00 91.00 172 THR A CA 1
ATOM 1402 C C . THR A 1 172 ? 6.282 0.849 -7.539 1.00 91.00 172 THR A C 1
ATOM 1404 O O . THR A 1 172 ? 5.096 1.122 -7.377 1.00 91.00 172 THR A O 1
ATOM 1407 N N . THR A 1 173 ? 6.846 -0.152 -6.866 1.00 89.81 173 THR A N 1
ATOM 1408 C CA . THR A 1 173 ? 6.062 -1.017 -5.970 1.00 89.81 173 THR A CA 1
ATOM 1409 C C . THR A 1 173 ? 5.622 -0.329 -4.672 1.00 89.81 173 THR A C 1
ATOM 1411 O O . THR A 1 173 ? 4.622 -0.733 -4.076 1.00 89.81 173 THR A O 1
ATOM 1414 N N . GLY A 1 174 ? 6.328 0.720 -4.237 1.00 91.62 174 GLY A N 1
ATOM 1415 C CA . GLY A 1 174 ? 6.079 1.412 -2.971 1.00 91.62 174 GLY A CA 1
ATOM 1416 C C . GLY A 1 174 ? 4.672 2.016 -2.880 1.00 91.62 174 GLY A C 1
ATOM 1417 O O . GLY A 1 174 ? 3.910 1.613 -1.994 1.00 91.62 174 GLY A O 1
ATOM 1418 N N . PRO A 1 175 ? 4.286 2.927 -3.796 1.00 94.56 175 PRO A N 1
ATOM 1419 C CA . PRO A 1 175 ? 2.949 3.520 -3.820 1.00 94.56 175 PRO A CA 1
ATOM 1420 C C . PRO A 1 175 ? 1.827 2.486 -3.932 1.00 94.56 175 PRO A C 1
ATOM 1422 O O . PRO A 1 175 ? 0.817 2.625 -3.250 1.00 94.56 175 PRO A O 1
ATOM 1425 N N . ILE A 1 176 ? 2.028 1.407 -4.696 1.00 91.75 176 ILE A N 1
ATOM 1426 C CA . ILE A 1 176 ? 1.040 0.327 -4.859 1.00 91.75 176 ILE A CA 1
ATOM 1427 C C . ILE A 1 176 ? 0.751 -0.365 -3.517 1.00 91.75 176 ILE A C 1
ATOM 1429 O O . ILE A 1 176 ? -0.407 -0.581 -3.149 1.00 91.75 176 ILE A O 1
ATOM 1433 N N . TYR A 1 177 ? 1.792 -0.714 -2.754 1.00 91.69 177 TYR A N 1
ATOM 1434 C CA . TYR A 1 177 ? 1.607 -1.329 -1.437 1.00 91.69 177 TYR A CA 1
ATOM 1435 C C . TYR A 1 177 ? 1.038 -0.348 -0.410 1.00 91.69 177 TYR A C 1
ATOM 1437 O O . TYR A 1 177 ? 0.232 -0.750 0.433 1.00 91.69 177 TYR A O 1
ATOM 1445 N N . LEU A 1 178 ? 1.437 0.923 -0.470 1.00 94.88 178 LEU A N 1
ATOM 1446 C CA . LEU A 1 178 ? 0.900 1.970 0.395 1.00 94.88 178 LEU A CA 1
ATOM 1447 C C . LEU A 1 178 ? -0.587 2.227 0.112 1.00 94.88 178 LEU A C 1
ATOM 1449 O O . LEU A 1 178 ? -1.365 2.299 1.058 1.00 94.88 178 LEU A O 1
ATOM 1453 N N . GLU A 1 179 ? -1.006 2.286 -1.154 1.00 95.56 179 GLU A N 1
ATOM 1454 C CA . GLU A 1 179 ? -2.413 2.435 -1.539 1.00 95.56 179 GLU A CA 1
ATOM 1455 C C . GLU A 1 179 ? -3.274 1.340 -0.903 1.00 95.56 179 GLU A C 1
ATOM 1457 O O . GLU A 1 179 ? -4.266 1.646 -0.243 1.00 95.56 179 GLU A O 1
ATOM 1462 N N . ARG A 1 180 ? -2.857 0.071 -0.999 1.00 93.44 180 ARG A N 1
ATOM 1463 C CA . ARG A 1 180 ? -3.578 -1.051 -0.370 1.00 93.44 180 ARG A CA 1
ATOM 1464 C C . ARG A 1 180 ? -3.723 -0.885 1.145 1.00 93.44 180 ARG A C 1
ATOM 1466 O O . ARG A 1 180 ? -4.787 -1.159 1.695 1.00 93.44 180 ARG A O 1
ATOM 1473 N N . ARG A 1 181 ? -2.665 -0.428 1.823 1.00 94.69 181 ARG A N 1
ATOM 1474 C CA . ARG A 1 181 ? -2.665 -0.180 3.277 1.00 94.69 181 ARG A CA 1
ATOM 1475 C C . ARG A 1 181 ? -3.604 0.963 3.665 1.00 94.69 181 ARG A C 1
ATOM 1477 O O . ARG A 1 181 ? -4.326 0.839 4.650 1.00 94.69 181 ARG A O 1
ATOM 1484 N N . LEU A 1 182 ? -3.614 2.047 2.890 1.00 97.06 182 LEU A N 1
ATOM 1485 C CA . LEU A 1 182 ? -4.484 3.203 3.121 1.00 97.06 182 LEU A CA 1
ATOM 1486 C C . LEU A 1 182 ? -5.956 2.854 2.878 1.00 97.06 182 LEU A C 1
ATOM 1488 O O . LEU A 1 182 ? -6.791 3.194 3.709 1.00 97.06 182 LEU A O 1
ATOM 1492 N N . VAL A 1 183 ? -6.269 2.124 1.801 1.00 96.88 183 VAL A N 1
ATOM 1493 C CA . VAL A 1 183 ? -7.634 1.637 1.527 1.00 96.88 183 VAL A CA 1
ATOM 1494 C C . VAL A 1 183 ? -8.132 0.754 2.671 1.00 96.88 183 VAL A C 1
ATOM 1496 O O . VAL A 1 183 ? -9.218 0.987 3.190 1.00 96.88 183 VAL A O 1
ATOM 1499 N N . PHE A 1 184 ? -7.315 -0.201 3.125 1.00 96.38 184 PHE A N 1
ATOM 1500 C CA . PHE A 1 184 ? -7.646 -1.024 4.289 1.00 96.38 184 PHE A CA 1
ATOM 1501 C C . PHE A 1 184 ? -7.916 -0.184 5.542 1.00 96.38 184 PHE A C 1
ATOM 1503 O O . PHE A 1 184 ? -8.864 -0.464 6.271 1.00 96.38 184 PHE A O 1
ATOM 1510 N N . LEU A 1 185 ? -7.090 0.834 5.803 1.00 97.38 185 LEU A N 1
ATOM 1511 C CA . LEU A 1 185 ? -7.230 1.677 6.987 1.00 97.38 185 LEU A CA 1
ATOM 1512 C C . LEU A 1 185 ? -8.497 2.541 6.943 1.00 97.38 185 LEU A C 1
ATOM 1514 O O . LEU A 1 185 ? -9.141 2.690 7.976 1.00 97.38 185 LEU A O 1
ATOM 1518 N 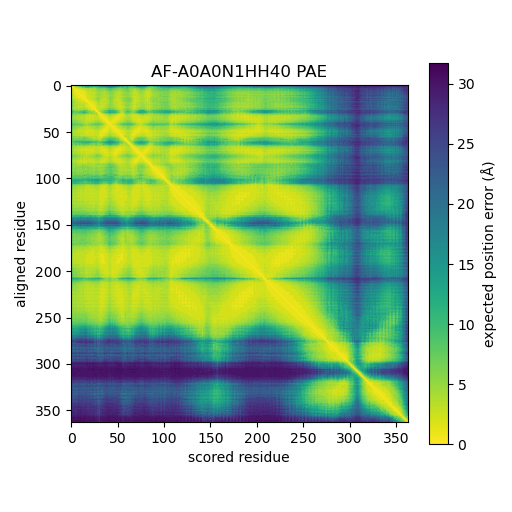N . ILE A 1 186 ? -8.874 3.053 5.765 1.00 98.19 186 ILE A N 1
ATOM 1519 C CA . ILE A 1 186 ? -10.157 3.744 5.554 1.00 98.19 186 ILE A CA 1
ATOM 1520 C C . ILE A 1 186 ? -11.304 2.791 5.886 1.00 98.19 186 ILE A C 1
ATOM 1522 O O . ILE A 1 186 ? -12.109 3.097 6.761 1.00 98.19 186 ILE A O 1
ATOM 1526 N N . SER A 1 187 ? -11.321 1.603 5.274 1.00 98.00 187 SER A N 1
ATOM 1527 C CA . SER A 1 187 ? -12.383 0.618 5.507 1.00 98.00 187 SER A CA 1
ATOM 1528 C C . SER A 1 187 ? -12.456 0.165 6.967 1.00 98.00 187 SER A C 1
ATOM 1530 O O . SER A 1 187 ? -13.546 -0.039 7.492 1.00 98.00 187 SER A O 1
ATOM 1532 N N . LEU A 1 188 ? -11.313 0.024 7.646 1.00 97.56 188 LEU A N 1
ATOM 1533 C CA . LEU A 1 188 ? -11.267 -0.295 9.071 1.00 97.56 188 LEU A CA 1
ATOM 1534 C C . LEU A 1 188 ? -11.839 0.848 9.922 1.00 97.56 188 LEU A C 1
ATOM 1536 O O . LEU A 1 188 ? -12.607 0.589 10.845 1.00 97.56 188 LEU A O 1
ATOM 1540 N N . ALA A 1 189 ? -11.477 2.098 9.634 1.00 98.19 189 ALA A N 1
ATOM 1541 C CA . ALA A 1 189 ? -11.959 3.249 10.391 1.00 98.19 189 ALA A CA 1
ATOM 1542 C C . ALA A 1 189 ? -13.473 3.460 10.213 1.00 98.19 189 ALA A C 1
ATOM 1544 O O . ALA A 1 189 ? -14.176 3.671 11.201 1.00 98.19 189 ALA A O 1
ATOM 1545 N N . GLU A 1 190 ? -13.986 3.317 8.988 1.00 98.25 190 GLU A N 1
ATOM 1546 C CA . GLU A 1 190 ? -15.426 3.337 8.697 1.00 98.25 190 GLU A CA 1
ATOM 1547 C C . GLU A 1 190 ? -16.157 2.207 9.428 1.00 98.25 190 GLU A C 1
ATOM 1549 O O . GLU A 1 190 ? -17.134 2.456 10.129 1.00 98.25 190 GLU A O 1
ATOM 1554 N N . PHE A 1 191 ? -15.624 0.985 9.365 1.00 98.00 191 PHE A N 1
ATOM 1555 C CA . PHE A 1 191 ? -16.174 -0.168 10.075 1.00 98.00 191 PHE A CA 1
ATOM 1556 C C . PHE A 1 191 ? -16.258 0.049 11.592 1.00 98.00 191 PHE A C 1
ATOM 1558 O O . PHE A 1 191 ? -17.261 -0.290 12.225 1.00 98.00 191 PHE A O 1
ATOM 1565 N N . LEU A 1 192 ? -15.213 0.615 12.201 1.00 97.88 192 LEU A N 1
ATOM 1566 C CA . LEU A 1 192 ? -15.215 0.916 13.631 1.00 97.88 192 LEU A CA 1
ATOM 1567 C C . LEU A 1 192 ? -16.200 2.036 13.974 1.00 97.88 192 LEU A C 1
ATOM 1569 O O . LEU A 1 192 ? -16.872 1.943 14.999 1.00 97.88 192 LEU A O 1
ATOM 1573 N N . ARG A 1 193 ? -16.333 3.055 13.119 1.00 97.56 193 ARG A N 1
ATOM 1574 C CA . ARG A 1 193 ? -17.302 4.144 13.298 1.00 97.56 193 ARG A CA 1
ATOM 1575 C C . ARG A 1 193 ? -18.735 3.618 13.238 1.00 97.56 193 ARG A C 1
ATOM 1577 O O . ARG A 1 193 ? -19.537 3.925 14.117 1.00 97.56 193 ARG A O 1
ATOM 1584 N N . ASP A 1 194 ? -19.038 2.770 12.262 1.00 97.12 194 ASP A N 1
ATOM 1585 C CA . ASP A 1 194 ? -20.347 2.125 12.134 1.00 97.12 194 ASP A CA 1
ATOM 1586 C C . ASP A 1 194 ? -20.620 1.194 13.320 1.00 97.12 194 ASP A C 1
ATOM 1588 O O . ASP A 1 194 ? -21.745 1.068 13.797 1.00 97.12 194 ASP A O 1
ATOM 1592 N N . SER A 1 195 ? -19.574 0.579 13.867 1.00 96.25 195 SER A N 1
ATOM 1593 C CA . SER A 1 195 ? -19.702 -0.196 15.089 1.00 96.25 195 SER A CA 1
ATOM 1594 C C . SER A 1 195 ? -19.964 0.661 16.334 1.00 96.25 195 SER A C 1
ATOM 1596 O O . SER A 1 195 ? -20.655 0.187 17.234 1.00 96.25 195 SER A O 1
ATOM 1598 N N . LEU A 1 196 ? -19.420 1.879 16.418 1.00 95.75 196 LEU A N 1
ATOM 1599 C CA . LEU A 1 196 ? -19.685 2.815 17.519 1.00 95.75 196 LEU A CA 1
ATOM 1600 C C . LEU A 1 196 ? -21.118 3.353 17.483 1.00 95.75 196 LEU A C 1
ATOM 1602 O O . LEU A 1 196 ? -21.703 3.589 18.540 1.00 95.75 196 LEU A O 1
ATOM 1606 N N . SER A 1 197 ? -21.703 3.515 16.291 1.00 95.56 197 SER A N 1
ATOM 1607 C CA . SER A 1 197 ? -23.097 3.960 16.151 1.00 95.56 197 SER A CA 1
ATOM 1608 C C . SER A 1 197 ? -24.103 2.908 16.636 1.00 95.56 197 SER A C 1
ATOM 1610 O O . SER A 1 197 ? -25.185 3.252 17.105 1.00 95.56 197 SER A O 1
ATOM 1612 N N . GLN A 1 198 ? -23.731 1.626 16.589 1.00 95.00 198 GLN A N 1
ATOM 1613 C CA . GLN A 1 198 ? -24.550 0.508 17.072 1.00 95.00 198 GLN A CA 1
ATOM 1614 C C . GLN A 1 198 ? -24.333 0.193 18.559 1.00 95.00 198 GLN A C 1
ATOM 1616 O O . GLN A 1 198 ? -25.158 -0.489 19.168 1.00 95.00 198 GLN A O 1
ATOM 1621 N N . LEU A 1 199 ? -23.246 0.697 19.153 1.00 94.75 199 LEU A N 1
ATOM 1622 C CA . LEU A 1 199 ? -22.779 0.290 20.478 1.00 94.75 199 LEU A CA 1
ATOM 1623 C C . LEU A 1 199 ? -23.807 0.553 21.587 1.00 94.75 199 LEU A C 1
ATOM 1625 O O . LEU A 1 199 ? -23.971 -0.283 22.474 1.00 94.75 199 LEU A O 1
ATOM 1629 N N . GLU A 1 200 ? -24.518 1.680 21.527 1.00 93.69 200 GLU A N 1
ATOM 1630 C CA . GLU A 1 200 ? -25.549 2.036 22.513 1.00 93.69 200 GLU A CA 1
ATOM 1631 C C . GLU A 1 200 ? -26.741 1.080 22.486 1.00 93.69 200 GLU A C 1
ATOM 1633 O O . GLU A 1 200 ? -27.222 0.663 23.538 1.00 93.69 200 GLU A O 1
ATOM 1638 N N . ASN A 1 201 ? -27.148 0.641 21.294 1.00 93.69 201 ASN A N 1
ATOM 1639 C CA . ASN A 1 201 ? -28.227 -0.332 21.135 1.00 93.69 201 ASN A CA 1
ATOM 1640 C C . ASN A 1 201 ? -27.798 -1.737 21.571 1.00 93.69 201 ASN A C 1
ATOM 1642 O O . ASN A 1 201 ? -28.586 -2.492 22.137 1.00 93.69 201 ASN A O 1
ATOM 1646 N N . GLU A 1 202 ? -26.551 -2.115 21.294 1.00 94.06 202 GLU A N 1
ATOM 1647 C CA . GLU A 1 202 ? -26.038 -3.439 21.639 1.00 94.06 202 GLU A CA 1
ATOM 1648 C C . GLU A 1 202 ? -25.718 -3.580 23.127 1.00 94.06 202 GLU A C 1
ATOM 1650 O O . GLU A 1 202 ? -25.850 -4.680 23.671 1.00 94.06 202 GLU A O 1
ATOM 1655 N N . VAL A 1 203 ? -25.300 -2.488 23.778 1.00 94.44 203 VAL A N 1
ATOM 1656 C CA . VAL A 1 203 ? -24.902 -2.470 25.190 1.00 94.44 203 VAL A CA 1
ATOM 1657 C C . VAL A 1 203 ? -25.505 -1.266 25.930 1.00 94.44 203 VAL A C 1
ATOM 1659 O O . VAL A 1 203 ? -24.765 -0.405 26.412 1.00 94.44 203 VAL A O 1
ATOM 1662 N N . PRO A 1 204 ? -26.839 -1.203 26.115 1.00 93.00 204 PRO A N 1
ATOM 1663 C CA . PRO A 1 204 ? -27.483 -0.053 26.762 1.00 93.00 204 PRO A CA 1
ATOM 1664 C C . PRO A 1 204 ? -26.968 0.215 28.185 1.00 93.00 204 PRO A C 1
ATOM 1666 O O . PRO A 1 204 ? -26.882 1.359 28.631 1.00 93.00 204 PRO A O 1
ATOM 1669 N N . SER A 1 205 ? -26.555 -0.839 28.898 1.00 91.25 205 SER A N 1
ATOM 1670 C CA . SER A 1 205 ? -25.988 -0.764 30.252 1.00 91.25 205 SER A CA 1
ATOM 1671 C C . SER A 1 205 ? -24.679 0.030 30.337 1.00 91.25 205 SER A C 1
ATOM 1673 O O . SER A 1 205 ? -24.342 0.544 31.406 1.00 91.25 205 SER A O 1
ATOM 1675 N N . LEU A 1 206 ? -23.944 0.159 29.227 1.00 90.50 206 LEU A N 1
ATOM 1676 C CA . LEU A 1 206 ? -22.742 0.985 29.154 1.00 90.50 206 LEU A CA 1
ATOM 1677 C C . LEU A 1 206 ? -23.090 2.483 29.221 1.00 90.50 206 LEU A C 1
ATOM 1679 O O . LEU A 1 206 ? -22.337 3.251 29.816 1.00 90.50 206 LEU A O 1
ATOM 1683 N N . PHE A 1 207 ? -24.237 2.882 28.670 1.00 91.69 207 PHE A N 1
ATOM 1684 C CA . PHE A 1 207 ? -24.648 4.283 28.519 1.00 91.69 207 PHE A CA 1
ATOM 1685 C C . PHE A 1 207 ? -25.630 4.744 29.601 1.00 91.69 207 PHE A C 1
ATOM 1687 O O . PHE A 1 207 ? -25.677 5.932 29.927 1.00 91.69 207 PHE A O 1
ATOM 1694 N N . ALA A 1 208 ? -26.382 3.815 30.198 1.00 91.00 208 ALA A N 1
ATOM 1695 C CA . ALA A 1 208 ? -27.410 4.099 31.194 1.00 91.00 208 ALA A CA 1
ATOM 1696 C C . ALA A 1 208 ? -26.893 4.991 32.343 1.00 91.00 208 ALA A C 1
ATOM 1698 O O . ALA A 1 208 ? -26.067 4.579 33.158 1.00 91.00 208 ALA A O 1
ATOM 1699 N N . GLY A 1 209 ? -27.383 6.235 32.393 1.00 85.25 209 GLY A N 1
ATOM 1700 C CA . GLY A 1 209 ? -27.032 7.223 33.420 1.00 85.25 209 GLY A CA 1
ATOM 1701 C C . GLY A 1 209 ? -25.610 7.799 33.331 1.00 85.25 209 GLY A C 1
ATOM 1702 O O . GLY A 1 209 ? -25.229 8.584 34.196 1.00 85.25 209 GLY A O 1
ATOM 1703 N N . LYS A 1 210 ? -24.824 7.455 32.299 1.00 88.25 210 LYS A N 1
ATOM 1704 C CA . LYS A 1 210 ? -23.407 7.832 32.161 1.00 88.25 210 LYS A CA 1
ATOM 1705 C C . LYS A 1 210 ? -23.194 8.782 30.981 1.00 88.25 210 LYS A C 1
ATOM 1707 O O . LYS A 1 210 ? -22.779 8.378 29.892 1.00 88.25 210 LYS A O 1
ATOM 1712 N N . LYS A 1 211 ? -23.448 10.076 31.212 1.00 87.81 211 LYS A N 1
ATOM 1713 C CA . LYS A 1 211 ? -23.264 11.131 30.195 1.00 87.81 211 LYS A CA 1
ATOM 1714 C C . LYS A 1 211 ? -21.838 11.165 29.639 1.00 87.81 211 LYS A C 1
ATOM 1716 O O . LYS A 1 211 ? -21.678 11.276 28.428 1.00 87.81 211 LYS A O 1
ATOM 1721 N N . ASP A 1 212 ? -20.830 10.983 30.490 1.00 89.06 212 ASP A N 1
ATOM 1722 C CA . ASP A 1 212 ? -19.420 11.018 30.078 1.00 89.06 212 ASP A CA 1
ATOM 1723 C C . ASP A 1 212 ? -19.087 9.938 29.042 1.00 89.06 212 ASP A C 1
ATOM 1725 O O . ASP A 1 212 ? -18.357 10.196 28.090 1.00 89.06 212 ASP A O 1
ATOM 1729 N N . ILE A 1 213 ? -19.680 8.746 29.166 1.00 90.12 213 ILE A N 1
ATOM 1730 C CA . ILE A 1 213 ? -19.474 7.651 28.208 1.00 90.12 213 ILE A CA 1
ATOM 1731 C C . ILE A 1 213 ? -20.168 7.947 26.878 1.00 90.12 213 ILE A C 1
ATOM 1733 O O . ILE A 1 213 ? -19.610 7.672 25.820 1.00 90.12 213 ILE A O 1
ATOM 1737 N N . SER A 1 214 ? -21.350 8.566 26.919 1.00 91.62 214 SER A N 1
ATOM 1738 C CA . SER A 1 214 ? -22.061 8.990 25.705 1.00 91.62 214 SER A CA 1
ATOM 1739 C C . SER A 1 214 ? -21.271 10.059 24.940 1.00 91.62 214 SER A C 1
ATOM 1741 O O . SER A 1 214 ? -21.175 10.006 23.715 1.00 91.62 214 SER A O 1
ATOM 1743 N N . VAL A 1 215 ? -20.670 11.014 25.659 1.00 91.69 215 VAL A N 1
ATOM 1744 C CA . VAL A 1 215 ? -19.772 12.024 25.080 1.00 91.69 215 VAL A CA 1
ATOM 1745 C C . VAL A 1 215 ? -18.509 11.363 24.531 1.00 91.69 215 VAL A C 1
ATOM 1747 O O . VAL A 1 215 ? -18.149 11.613 23.384 1.00 91.69 215 VAL A O 1
ATOM 1750 N N . ALA A 1 216 ? -17.879 10.464 25.291 1.00 91.31 216 ALA A N 1
ATOM 1751 C CA . ALA A 1 216 ? -16.702 9.733 24.837 1.00 91.31 216 ALA A CA 1
ATOM 1752 C C . ALA A 1 216 ? -16.984 8.923 23.561 1.00 91.31 216 ALA A C 1
ATOM 1754 O O . ALA A 1 216 ? -16.178 8.966 22.641 1.00 91.31 216 ALA A O 1
ATOM 1755 N N . ASN A 1 217 ? -18.134 8.248 23.452 1.00 93.81 217 ASN A N 1
ATOM 1756 C CA . ASN A 1 217 ? -18.509 7.493 22.251 1.00 93.81 217 ASN A CA 1
ATOM 1757 C C . ASN A 1 217 ? -18.581 8.391 21.005 1.00 93.81 217 ASN A C 1
ATOM 1759 O O . ASN A 1 217 ? -18.058 8.027 19.953 1.00 93.81 217 ASN A O 1
ATOM 1763 N N . LYS A 1 218 ? -19.163 9.593 21.140 1.00 93.56 218 LYS A N 1
ATOM 1764 C CA . LYS A 1 218 ? -19.201 10.593 20.060 1.00 93.56 218 LYS A CA 1
ATOM 1765 C C . LYS A 1 218 ? -17.801 11.061 19.673 1.00 93.56 218 LYS A C 1
ATOM 1767 O O . LYS A 1 218 ? -17.466 11.018 18.496 1.00 93.56 218 LYS A O 1
ATOM 1772 N N . LEU A 1 219 ? -16.960 11.398 20.652 1.00 93.19 219 LEU A N 1
ATOM 1773 C CA . LEU A 1 219 ? -15.572 11.805 20.402 1.00 93.19 219 LEU A CA 1
ATOM 1774 C C . LEU A 1 219 ? -14.762 10.701 19.704 1.00 93.19 219 LEU A C 1
ATOM 1776 O O . LEU A 1 219 ? -13.970 10.983 18.809 1.00 93.19 219 LEU A O 1
ATOM 1780 N N . GLN A 1 220 ? -14.973 9.434 20.072 1.00 93.12 220 GLN A N 1
ATOM 1781 C CA . GLN A 1 220 ? -14.332 8.300 19.401 1.00 93.12 220 GLN A CA 1
ATOM 1782 C C . GLN A 1 220 ? -14.817 8.143 17.949 1.00 93.12 220 GLN A C 1
ATOM 1784 O O . GLN A 1 220 ? -14.018 7.797 17.078 1.00 93.12 220 GLN A O 1
ATOM 1789 N N . ALA A 1 221 ? -16.094 8.411 17.665 1.00 96.00 221 ALA A N 1
ATOM 1790 C CA . ALA A 1 221 ? -16.630 8.380 16.305 1.00 96.00 221 ALA A CA 1
ATOM 1791 C C . ALA A 1 221 ? -16.091 9.541 15.447 1.00 96.00 221 ALA A C 1
ATOM 1793 O O . ALA A 1 221 ? -15.629 9.304 14.332 1.00 96.00 221 ALA A O 1
ATOM 1794 N N . GLU A 1 222 ? -16.065 10.762 15.991 1.00 96.00 222 GLU A N 1
ATOM 1795 C CA . GLU A 1 222 ? -15.491 11.951 15.342 1.00 96.00 222 GLU A CA 1
ATOM 1796 C C . GLU A 1 222 ? -13.991 11.773 15.060 1.00 96.00 222 GLU A C 1
ATOM 1798 O O . GLU A 1 222 ? -13.499 12.124 13.988 1.00 96.00 222 GLU A O 1
ATOM 1803 N N . ALA A 1 223 ? -13.244 11.169 15.991 1.00 94.38 223 ALA A N 1
ATOM 1804 C CA . ALA A 1 223 ? -11.831 10.863 15.788 1.00 94.38 223 ALA A CA 1
ATOM 1805 C C . ALA A 1 223 ? -11.612 9.914 14.596 1.00 94.38 223 ALA A C 1
ATOM 1807 O O . ALA A 1 223 ? -10.713 10.147 13.787 1.00 94.38 223 ALA A O 1
ATOM 1808 N N . LEU A 1 224 ? -12.439 8.873 14.452 1.00 97.25 224 LEU A N 1
ATOM 1809 C CA . LEU A 1 224 ? -12.365 7.961 13.307 1.00 97.25 224 LEU A CA 1
ATOM 1810 C C . LEU A 1 224 ? -12.746 8.646 11.996 1.00 97.25 224 LEU A C 1
ATOM 1812 O O . LEU A 1 224 ? -12.084 8.418 10.988 1.00 97.25 224 LEU A O 1
ATOM 1816 N N . GLU A 1 225 ? -13.765 9.504 12.003 1.00 97.94 225 GLU A N 1
ATOM 1817 C CA . GLU A 1 225 ? -14.151 10.293 10.830 1.00 97.94 225 GLU A CA 1
ATOM 1818 C C . GLU A 1 225 ? -13.013 11.216 10.369 1.00 97.94 225 GLU A C 1
ATOM 1820 O O . GLU A 1 225 ? -12.646 11.227 9.192 1.00 97.94 225 GLU A O 1
ATOM 1825 N N . ASN A 1 226 ? -12.356 11.899 11.308 1.00 97.38 226 ASN A N 1
ATOM 1826 C CA . ASN A 1 226 ? -11.174 12.709 11.019 1.00 97.38 226 ASN A CA 1
ATOM 1827 C C . ASN A 1 226 ? -10.029 11.872 10.425 1.00 97.38 226 ASN A C 1
ATOM 1829 O O . ASN A 1 226 ? -9.367 12.310 9.478 1.00 97.38 226 ASN A O 1
ATOM 1833 N N . VAL A 1 227 ? -9.808 10.653 10.931 1.00 97.31 227 VAL A N 1
ATOM 1834 C CA . VAL A 1 227 ? -8.822 9.728 10.351 1.00 97.31 227 VAL A CA 1
ATOM 1835 C C . VAL A 1 227 ? -9.223 9.310 8.936 1.00 97.31 227 VAL A C 1
ATOM 1837 O O . VAL A 1 227 ? -8.364 9.314 8.057 1.00 97.31 227 VAL A O 1
ATOM 1840 N N . VAL A 1 228 ? -10.498 9.008 8.671 1.00 98.50 228 VAL A N 1
ATOM 1841 C CA . VAL A 1 228 ? -10.983 8.681 7.317 1.00 98.50 228 VAL A CA 1
ATOM 1842 C C . VAL A 1 228 ? -10.675 9.819 6.347 1.00 98.50 228 VAL A C 1
ATOM 1844 O O . VAL A 1 228 ? -10.106 9.570 5.281 1.00 98.50 228 VAL A O 1
ATOM 1847 N N . HIS A 1 229 ? -10.969 11.067 6.715 1.00 98.19 229 HIS A N 1
ATOM 1848 C CA . HIS A 1 229 ? -10.656 12.229 5.880 1.00 98.19 229 HIS A CA 1
ATOM 1849 C C . HIS A 1 229 ? -9.151 12.390 5.641 1.00 98.19 229 HIS A C 1
ATOM 1851 O O . HIS A 1 229 ? -8.717 12.557 4.497 1.00 98.19 229 HIS A O 1
ATOM 1857 N N . LEU A 1 230 ? -8.339 12.293 6.698 1.00 97.38 230 LEU A N 1
ATOM 1858 C CA . LEU A 1 230 ? -6.884 12.386 6.594 1.00 97.38 230 LEU A CA 1
ATOM 1859 C C . LEU A 1 230 ? -6.325 11.306 5.661 1.00 97.38 230 LEU A C 1
ATOM 1861 O O . LEU A 1 230 ? -5.591 11.616 4.722 1.00 97.38 230 LEU A O 1
ATOM 1865 N N . VAL A 1 231 ? -6.679 10.044 5.899 1.00 98.25 231 VAL A N 1
ATOM 1866 C CA . VAL A 1 231 ? -6.165 8.887 5.156 1.00 98.25 231 VAL A CA 1
ATOM 1867 C C . VAL A 1 231 ? -6.665 8.901 3.710 1.00 98.25 231 VAL A C 1
ATOM 1869 O O . VAL A 1 231 ? -5.898 8.567 2.808 1.00 98.25 231 VAL A O 1
ATOM 1872 N N . SER A 1 232 ? -7.886 9.376 3.453 1.00 98.50 232 SER A N 1
ATOM 1873 C CA . SER A 1 232 ? -8.405 9.580 2.091 1.00 98.50 232 SER A CA 1
ATOM 1874 C C . SER A 1 232 ? -7.573 10.594 1.306 1.00 98.50 232 SER A C 1
ATOM 1876 O O . SER A 1 232 ? -7.228 10.355 0.145 1.00 98.50 232 SER A O 1
ATOM 1878 N N . ASN A 1 233 ? -7.164 11.690 1.950 1.00 97.94 233 ASN A N 1
ATOM 1879 C CA . ASN A 1 233 ? -6.250 12.653 1.341 1.00 97.94 233 ASN A CA 1
ATOM 1880 C C . ASN A 1 233 ? -4.867 12.034 1.084 1.00 97.94 233 ASN A C 1
ATOM 1882 O O . ASN A 1 233 ? -4.311 12.210 -0.002 1.00 97.94 233 ASN A O 1
ATOM 1886 N N . GLN A 1 234 ? -4.327 11.251 2.027 1.00 97.50 234 GLN A N 1
ATOM 1887 C CA . GLN A 1 234 ? -3.061 10.531 1.818 1.00 97.50 234 GLN A CA 1
ATOM 1888 C C . GLN A 1 234 ? -3.153 9.514 0.669 1.00 97.50 234 GLN A C 1
ATOM 1890 O O . GLN A 1 234 ? -2.202 9.360 -0.102 1.00 97.50 234 GLN A O 1
ATOM 1895 N N . LEU A 1 235 ? -4.296 8.842 0.512 1.00 98.38 235 LEU A N 1
ATOM 1896 C CA . LEU A 1 235 ? -4.555 7.909 -0.584 1.00 98.38 235 LEU A CA 1
ATOM 1897 C C . LEU A 1 235 ? -4.568 8.636 -1.928 1.00 98.38 235 LEU A C 1
ATOM 1899 O O . LEU A 1 235 ? -3.920 8.189 -2.875 1.00 98.38 235 LEU A O 1
ATOM 1903 N N . HIS A 1 236 ? -5.250 9.779 -2.006 1.00 98.12 236 HIS A N 1
ATOM 1904 C CA . HIS A 1 236 ? -5.242 10.603 -3.211 1.0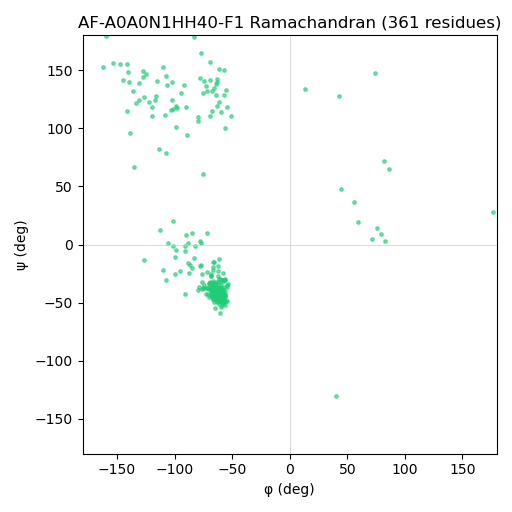0 98.12 236 HIS A CA 1
ATOM 1905 C C . HIS A 1 236 ? -3.817 11.036 -3.585 1.00 98.12 236 HIS A C 1
ATOM 1907 O O . HIS A 1 236 ? -3.400 10.860 -4.728 1.00 98.12 236 HIS A O 1
ATOM 1913 N N . GLN A 1 237 ? -3.036 11.517 -2.612 1.00 96.81 237 GLN A N 1
ATOM 1914 C CA . GLN A 1 237 ? -1.633 11.883 -2.828 1.00 96.81 237 GLN A CA 1
ATOM 1915 C C . GLN A 1 237 ? -0.791 10.692 -3.304 1.00 96.81 237 GLN A C 1
ATOM 1917 O O . GLN A 1 237 ? -0.001 10.828 -4.234 1.00 96.81 237 GLN A O 1
ATOM 1922 N N . THR A 1 238 ? -0.997 9.506 -2.729 1.00 98.00 238 THR A N 1
ATOM 1923 C CA . THR A 1 238 ? -0.299 8.275 -3.141 1.00 98.00 238 THR A CA 1
ATOM 1924 C C . THR A 1 238 ? -0.601 7.913 -4.597 1.00 98.00 238 THR A C 1
ATOM 1926 O O . THR A 1 238 ? 0.318 7.621 -5.358 1.00 98.00 238 THR A O 1
ATOM 1929 N N . ARG A 1 239 ? -1.863 8.021 -5.030 1.00 97.75 239 ARG A N 1
ATOM 1930 C CA . ARG A 1 239 ? -2.258 7.807 -6.434 1.00 97.75 239 ARG A CA 1
ATOM 1931 C C . ARG A 1 239 ? -1.655 8.845 -7.379 1.00 97.75 239 ARG A C 1
ATOM 1933 O O . ARG A 1 239 ? -1.321 8.529 -8.516 1.00 97.75 239 ARG A O 1
ATOM 1940 N N . CYS A 1 240 ? -1.504 10.089 -6.930 1.00 95.94 240 CYS A N 1
ATOM 1941 C CA . CYS A 1 240 ? -0.804 11.114 -7.703 1.00 95.94 240 CYS A CA 1
ATOM 1942 C C . CYS A 1 240 ? 0.688 10.788 -7.862 1.00 95.94 240 CYS A C 1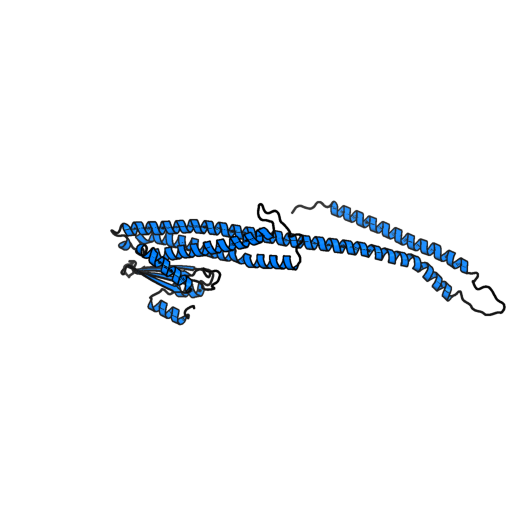
ATOM 1944 O O . CYS A 1 240 ? 1.229 10.972 -8.951 1.00 95.94 240 CYS A O 1
ATOM 1946 N N . LEU A 1 241 ? 1.345 10.266 -6.820 1.00 95.00 241 LEU A N 1
ATOM 1947 C CA . LEU A 1 241 ? 2.731 9.789 -6.904 1.00 95.00 241 LEU A CA 1
ATOM 1948 C C . LEU A 1 241 ? 2.875 8.619 -7.889 1.00 95.00 241 LEU A C 1
ATOM 1950 O O . LEU A 1 241 ? 3.801 8.624 -8.697 1.00 95.00 241 LEU A O 1
ATOM 1954 N N . ASP A 1 242 ? 1.936 7.672 -7.881 1.00 95.69 242 ASP A N 1
ATOM 1955 C CA . ASP A 1 242 ? 1.906 6.561 -8.842 1.00 95.69 242 ASP A CA 1
ATOM 1956 C C . ASP A 1 242 ? 1.758 7.053 -10.295 1.00 95.69 242 ASP A C 1
ATOM 1958 O O . ASP A 1 242 ? 2.545 6.699 -11.173 1.00 95.69 242 ASP A O 1
ATOM 1962 N N . LYS A 1 243 ? 0.841 7.997 -10.547 1.00 94.50 243 LYS A N 1
ATOM 1963 C CA . LYS A 1 243 ? 0.710 8.640 -11.868 1.00 94.50 243 LYS A CA 1
ATOM 1964 C C . LYS A 1 243 ? 1.988 9.360 -12.304 1.00 94.50 243 LYS A C 1
ATOM 1966 O O . LYS A 1 243 ? 2.351 9.295 -13.476 1.00 94.50 243 LYS A O 1
ATOM 1971 N N . ARG A 1 244 ? 2.687 10.033 -11.382 1.00 92.44 244 ARG A N 1
ATOM 1972 C CA . ARG A 1 244 ? 3.977 10.688 -11.671 1.00 92.44 244 ARG A CA 1
ATOM 1973 C C . ARG A 1 244 ? 5.050 9.675 -12.067 1.00 92.44 244 ARG A C 1
ATOM 1975 O O . ARG A 1 244 ? 5.786 9.928 -13.017 1.00 92.44 244 ARG A O 1
ATOM 1982 N N . LEU A 1 245 ? 5.103 8.519 -11.403 1.00 93.88 245 LEU A N 1
ATOM 1983 C CA . LEU A 1 245 ? 5.967 7.399 -11.798 1.00 93.88 245 LEU A CA 1
ATOM 1984 C C . LEU A 1 245 ? 5.622 6.868 -13.192 1.00 93.88 245 LEU A C 1
ATOM 1986 O O . LEU A 1 245 ? 6.529 6.663 -13.997 1.00 93.88 245 LEU A O 1
ATOM 1990 N N . GLY A 1 246 ? 4.335 6.740 -13.523 1.00 93.31 246 GLY A N 1
ATOM 1991 C CA . GLY A 1 246 ? 3.892 6.385 -14.875 1.00 93.31 246 GLY A CA 1
ATOM 1992 C C . GLY A 1 246 ? 4.366 7.378 -15.946 1.00 93.31 246 GLY A C 1
ATOM 1993 O O . GLY A 1 246 ? 4.876 6.976 -16.997 1.00 93.31 246 GLY A O 1
ATOM 1994 N N . SER A 1 247 ? 4.279 8.681 -15.663 1.00 91.50 247 SER A N 1
ATOM 1995 C CA . SER A 1 247 ? 4.815 9.725 -16.546 1.00 91.50 247 SER A CA 1
ATOM 1996 C C . SER A 1 247 ? 6.337 9.630 -16.691 1.00 91.50 247 SER A C 1
ATOM 1998 O O . SER A 1 247 ? 6.841 9.667 -17.811 1.00 91.50 247 SER A O 1
ATOM 2000 N N . MET A 1 248 ? 7.074 9.436 -15.589 1.00 91.12 248 MET A N 1
ATOM 2001 C CA . MET A 1 248 ? 8.529 9.221 -15.621 1.00 91.12 248 MET A CA 1
ATOM 2002 C C . MET A 1 248 ? 8.917 8.015 -16.479 1.00 91.12 248 MET A C 1
ATOM 2004 O O . MET A 1 248 ? 9.848 8.107 -17.277 1.00 91.12 248 MET A O 1
ATOM 2008 N N . MET A 1 249 ? 8.186 6.906 -16.352 1.00 92.31 249 MET A N 1
ATOM 2009 C CA . MET A 1 249 ? 8.426 5.684 -17.121 1.00 92.31 249 MET A CA 1
ATOM 2010 C C . MET A 1 249 ? 8.221 5.916 -18.619 1.00 92.31 249 MET A C 1
ATOM 2012 O O . MET A 1 249 ? 9.026 5.484 -19.444 1.00 92.31 249 MET A O 1
ATOM 2016 N N . THR A 1 250 ? 7.173 6.660 -18.971 1.00 91.88 250 THR A N 1
ATOM 2017 C CA . THR A 1 250 ? 6.885 7.045 -20.358 1.00 91.88 250 THR A CA 1
ATOM 2018 C C . THR A 1 250 ? 7.992 7.931 -20.933 1.00 91.88 250 THR A C 1
ATOM 2020 O O . THR A 1 250 ? 8.462 7.692 -22.048 1.00 91.88 250 THR A O 1
ATOM 2023 N N . THR A 1 251 ? 8.462 8.916 -20.162 1.00 89.38 251 THR A N 1
ATOM 2024 C CA . THR A 1 251 ? 9.591 9.771 -20.551 1.00 89.38 251 THR A CA 1
ATOM 2025 C C . THR A 1 251 ? 10.859 8.950 -20.757 1.00 89.38 251 THR A C 1
ATOM 2027 O O . THR A 1 251 ? 11.506 9.083 -21.792 1.00 89.38 251 THR A O 1
ATOM 2030 N N . LEU A 1 252 ? 11.191 8.057 -19.824 1.00 90.31 252 LEU A N 1
ATOM 2031 C CA . LEU A 1 252 ? 12.370 7.199 -19.918 1.00 90.31 252 LEU A CA 1
ATOM 2032 C C . LEU A 1 252 ? 12.328 6.307 -21.170 1.00 90.31 252 LEU A C 1
ATOM 2034 O O . LEU A 1 252 ? 13.295 6.278 -21.927 1.00 90.31 252 LEU A O 1
ATOM 2038 N N . ASN A 1 253 ? 11.196 5.658 -21.451 1.00 90.12 253 ASN A N 1
ATOM 2039 C CA . ASN A 1 253 ? 11.020 4.863 -22.671 1.00 90.12 253 ASN A CA 1
ATOM 2040 C C . ASN A 1 253 ? 11.160 5.711 -23.946 1.00 90.12 253 ASN A C 1
ATOM 2042 O O . ASN A 1 253 ? 11.746 5.264 -24.931 1.00 90.12 253 ASN A O 1
ATOM 2046 N N . THR A 1 254 ? 10.668 6.953 -23.920 1.00 90.38 254 THR A N 1
ATOM 2047 C CA . THR A 1 254 ? 10.830 7.899 -25.035 1.00 90.38 254 THR A CA 1
ATOM 2048 C C . THR A 1 254 ? 12.301 8.260 -25.251 1.00 90.38 254 THR A C 1
ATOM 2050 O O . THR A 1 254 ? 12.750 8.315 -26.393 1.00 90.38 254 THR A O 1
ATOM 2053 N N . ILE A 1 255 ? 13.072 8.458 -24.176 1.00 88.12 255 ILE A N 1
ATOM 2054 C CA . ILE A 1 255 ? 14.521 8.697 -24.254 1.00 88.12 255 ILE A CA 1
ATOM 2055 C C . ILE A 1 255 ? 15.220 7.507 -24.915 1.00 88.12 255 ILE A C 1
ATOM 2057 O O . ILE A 1 255 ? 15.985 7.715 -25.855 1.00 88.12 255 ILE A O 1
ATOM 2061 N N . VAL A 1 256 ? 14.923 6.277 -24.474 1.00 88.56 256 VAL A N 1
ATOM 2062 C CA . VAL A 1 256 ? 15.506 5.049 -25.051 1.00 88.56 256 VAL A CA 1
ATOM 2063 C C . VAL A 1 256 ? 15.239 4.984 -26.553 1.00 88.56 256 VAL A C 1
ATOM 2065 O O . VAL A 1 256 ? 16.175 4.897 -27.344 1.00 88.56 256 VAL A O 1
ATOM 2068 N N . ALA A 1 257 ? 13.976 5.141 -26.957 1.00 89.19 257 ALA A N 1
ATOM 2069 C CA . ALA A 1 257 ? 13.583 5.085 -28.362 1.00 89.19 257 ALA A CA 1
ATOM 2070 C C . ALA A 1 257 ? 14.284 6.151 -29.228 1.00 89.19 257 ALA A C 1
ATOM 2072 O O . ALA A 1 257 ? 14.602 5.910 -30.393 1.00 89.19 257 ALA A O 1
ATOM 2073 N N . GLN A 1 258 ? 14.539 7.341 -28.679 1.00 87.19 258 GLN A N 1
ATOM 2074 C CA . GLN A 1 258 ? 15.239 8.416 -29.388 1.00 87.19 258 GLN A CA 1
ATOM 2075 C C . GLN A 1 258 ? 16.745 8.166 -29.500 1.00 87.19 258 GLN A C 1
ATOM 2077 O O . GLN A 1 258 ? 17.324 8.473 -30.544 1.00 87.19 258 GLN A O 1
ATOM 2082 N N . ILE A 1 259 ? 17.378 7.605 -28.465 1.00 86.44 259 ILE A N 1
ATOM 2083 C CA . ILE A 1 259 ? 18.788 7.189 -28.518 1.00 86.44 259 ILE A CA 1
ATOM 2084 C C . ILE A 1 259 ? 18.964 6.104 -29.587 1.00 86.44 259 ILE A C 1
ATOM 2086 O O . ILE A 1 259 ? 19.819 6.249 -30.462 1.00 86.44 259 ILE A O 1
ATOM 2090 N N . ASP A 1 260 ? 18.099 5.089 -29.593 1.00 87.69 260 ASP A N 1
ATOM 2091 C CA . ASP A 1 260 ? 18.123 4.017 -30.595 1.00 87.69 260 ASP A CA 1
ATOM 2092 C C . ASP A 1 260 ? 17.900 4.565 -32.012 1.00 87.69 260 ASP A C 1
ATOM 2094 O O . ASP A 1 260 ? 18.610 4.208 -32.951 1.00 87.69 260 ASP A O 1
ATOM 2098 N N . SER A 1 261 ? 16.955 5.497 -32.177 1.00 88.62 261 SER A N 1
ATOM 2099 C CA . SER A 1 261 ? 16.706 6.166 -33.459 1.00 88.62 261 SER A CA 1
ATOM 2100 C C . SER A 1 261 ? 17.933 6.942 -33.958 1.00 88.62 261 SER A C 1
ATOM 2102 O O . SER A 1 261 ? 18.295 6.838 -35.132 1.00 88.62 261 SER A O 1
ATOM 2104 N N . ARG A 1 262 ? 18.629 7.675 -33.076 1.00 87.00 262 ARG A N 1
ATOM 2105 C CA . ARG A 1 262 ? 19.879 8.374 -33.423 1.00 87.00 262 ARG A CA 1
ATOM 2106 C C . ARG A 1 262 ? 20.980 7.397 -33.824 1.00 87.00 262 ARG A C 1
ATOM 2108 O O . ARG A 1 262 ? 21.610 7.614 -34.857 1.00 87.00 262 ARG A O 1
ATOM 2115 N N . SER A 1 263 ? 21.159 6.311 -33.074 1.00 85.81 263 SER A N 1
ATOM 2116 C CA . SER A 1 263 ? 22.137 5.269 -33.405 1.00 85.81 263 SER A CA 1
ATOM 2117 C C . SER A 1 263 ? 21.840 4.633 -34.768 1.00 85.81 263 SER A C 1
ATOM 2119 O O . SER A 1 263 ? 22.724 4.541 -35.619 1.00 85.81 263 SER A O 1
ATOM 2121 N N . ASN A 1 264 ? 20.574 4.312 -35.049 1.00 86.50 264 ASN A N 1
ATOM 2122 C CA . ASN A 1 264 ? 20.153 3.778 -36.345 1.00 86.50 264 ASN A CA 1
ATOM 2123 C C . ASN A 1 264 ? 20.412 4.758 -37.499 1.00 86.50 264 ASN A C 1
ATOM 2125 O O . ASN A 1 264 ? 20.806 4.340 -38.588 1.00 86.50 264 ASN A O 1
ATOM 2129 N N . LEU A 1 265 ? 20.226 6.064 -37.277 1.00 90.31 265 LEU A N 1
ATOM 2130 C CA . LEU A 1 265 ? 20.564 7.089 -38.268 1.00 90.31 265 LEU A CA 1
ATOM 2131 C C . LEU A 1 265 ? 22.073 7.169 -38.526 1.00 90.31 265 LEU A C 1
ATOM 2133 O O . LEU A 1 265 ? 22.478 7.364 -39.672 1.00 90.31 265 LEU A O 1
ATOM 2137 N N . GLU A 1 266 ? 22.906 7.018 -37.498 1.00 88.00 266 GLU A N 1
ATOM 2138 C CA . GLU A 1 266 ? 24.365 6.982 -37.643 1.00 88.00 266 GLU A CA 1
ATOM 2139 C C . GLU A 1 266 ? 24.827 5.741 -38.406 1.00 88.00 266 GLU A C 1
ATOM 2141 O O . GLU A 1 266 ? 25.597 5.870 -39.358 1.00 88.00 266 GLU A O 1
ATOM 2146 N N . VAL A 1 267 ? 24.282 4.566 -38.078 1.00 89.94 267 VAL A N 1
ATOM 2147 C CA . VAL A 1 267 ? 24.527 3.322 -38.822 1.00 89.94 267 VAL A CA 1
ATOM 2148 C C . VAL A 1 267 ? 24.089 3.469 -40.278 1.00 89.94 267 VAL A C 1
ATOM 2150 O O . VAL A 1 267 ? 24.851 3.139 -41.184 1.00 89.94 267 VAL A O 1
ATOM 2153 N N . ALA A 1 268 ? 22.906 4.035 -40.538 1.00 88.69 268 ALA A N 1
ATOM 2154 C CA . ALA A 1 268 ? 22.428 4.278 -41.897 1.00 88.69 268 ALA A CA 1
ATOM 2155 C C . ALA A 1 268 ? 23.330 5.258 -42.671 1.00 88.69 268 ALA A C 1
ATOM 2157 O O . ALA A 1 268 ? 23.568 5.073 -43.867 1.00 88.69 268 ALA A O 1
ATOM 2158 N N . ARG A 1 269 ? 23.868 6.292 -42.008 1.00 88.12 269 ARG A N 1
ATOM 2159 C CA . ARG A 1 269 ? 24.846 7.216 -42.608 1.00 88.12 269 ARG A CA 1
ATOM 2160 C C . ARG A 1 269 ? 26.163 6.513 -42.916 1.00 88.12 269 ARG A C 1
ATOM 2162 O O . ARG A 1 269 ? 26.663 6.668 -44.026 1.00 88.12 269 ARG A O 1
ATOM 2169 N N . ALA A 1 270 ? 26.698 5.732 -41.980 1.00 86.31 270 ALA A N 1
ATOM 2170 C CA . ALA A 1 270 ? 27.920 4.957 -42.180 1.00 86.31 270 ALA A CA 1
ATOM 2171 C C . ALA A 1 270 ? 27.761 3.955 -43.334 1.00 86.31 270 ALA A C 1
ATOM 2173 O O . ALA A 1 270 ? 28.585 3.939 -44.245 1.00 86.31 270 ALA A O 1
ATOM 2174 N N . ALA A 1 271 ? 26.647 3.218 -43.374 1.00 85.19 271 ALA A N 1
ATOM 2175 C CA . ALA A 1 271 ? 26.312 2.307 -44.467 1.00 85.19 271 ALA A CA 1
ATOM 2176 C C . ALA A 1 271 ? 26.180 3.033 -45.818 1.00 85.19 271 ALA A C 1
ATOM 2178 O O . ALA A 1 271 ? 26.610 2.519 -46.852 1.00 85.19 271 ALA A O 1
ATOM 2179 N N . ARG A 1 272 ? 25.627 4.256 -45.832 1.00 85.31 272 ARG A N 1
ATOM 2180 C CA . ARG A 1 272 ? 25.571 5.092 -47.041 1.00 85.31 272 ARG A CA 1
ATOM 2181 C C . ARG A 1 272 ? 26.967 5.498 -47.523 1.00 85.31 272 ARG A C 1
ATOM 2183 O O . ARG A 1 272 ? 27.195 5.500 -48.731 1.00 85.31 272 ARG A O 1
ATOM 2190 N N . TYR A 1 273 ? 27.880 5.856 -46.619 1.00 82.94 273 TYR A N 1
ATOM 2191 C CA . TYR A 1 273 ? 29.265 6.166 -46.986 1.00 82.94 273 TYR A CA 1
ATOM 2192 C C . TYR A 1 273 ? 30.004 4.929 -47.506 1.00 82.94 273 TYR A C 1
ATOM 2194 O O . TYR A 1 273 ? 30.635 5.007 -48.558 1.00 82.94 273 TYR A O 1
ATOM 2202 N N . ASP A 1 274 ? 29.861 3.783 -46.841 1.00 83.44 274 ASP A N 1
ATOM 2203 C CA . ASP A 1 274 ? 30.449 2.513 -47.282 1.00 83.44 274 ASP A CA 1
ATOM 2204 C C . ASP A 1 274 ? 29.938 2.092 -48.674 1.00 83.44 274 ASP A C 1
ATOM 2206 O O . ASP A 1 274 ? 30.710 1.718 -49.559 1.00 83.44 274 ASP A O 1
ATOM 2210 N N . SER A 1 275 ? 28.646 2.314 -48.943 1.00 83.75 275 SER A N 1
ATOM 2211 C CA . SER A 1 275 ? 28.050 2.094 -50.269 1.00 83.75 275 SER A CA 1
ATOM 2212 C C . SER A 1 275 ? 28.711 2.933 -51.374 1.00 83.75 275 SER A C 1
ATOM 2214 O O . SER A 1 275 ? 28.777 2.494 -52.523 1.00 83.75 275 SER A O 1
ATOM 2216 N N . SER A 1 276 ? 29.227 4.129 -51.059 1.00 79.06 276 SER A N 1
ATOM 2217 C CA . SER A 1 276 ? 29.972 4.947 -52.028 1.00 79.06 276 SER A CA 1
ATOM 2218 C C . SER A 1 276 ? 31.316 4.313 -52.389 1.00 79.06 276 SER A C 1
ATOM 2220 O O . SER A 1 276 ? 31.702 4.326 -53.556 1.00 79.06 276 SER A O 1
ATOM 2222 N N . SER A 1 277 ? 32.027 3.748 -51.412 1.00 82.50 277 SER A N 1
ATOM 2223 C CA . SER A 1 277 ? 33.273 3.012 -51.655 1.00 82.50 277 SER A CA 1
ATOM 2224 C C . SER A 1 277 ? 33.013 1.748 -52.476 1.00 82.50 277 SER A C 1
ATOM 2226 O O . SER A 1 277 ? 33.737 1.470 -53.434 1.00 82.50 277 SER A O 1
ATOM 2228 N N . MET A 1 278 ? 31.925 1.033 -52.171 1.00 84.75 278 MET A N 1
ATOM 2229 C CA . MET A 1 278 ? 31.475 -0.127 -52.944 1.00 84.75 278 MET A CA 1
ATOM 2230 C C . MET A 1 278 ? 31.194 0.234 -54.411 1.00 84.75 278 MET A C 1
ATOM 2232 O O . MET A 1 278 ? 31.570 -0.517 -55.313 1.00 84.75 278 MET A O 1
ATOM 2236 N N . LEU A 1 279 ? 30.591 1.401 -54.668 1.00 85.69 279 LEU A N 1
ATOM 2237 C CA . LEU A 1 279 ? 30.347 1.899 -56.025 1.00 85.69 279 LEU A CA 1
ATOM 2238 C C . LEU A 1 279 ? 31.660 2.150 -56.778 1.00 85.69 279 LEU A C 1
ATOM 2240 O O . LEU A 1 279 ? 31.774 1.761 -57.939 1.00 85.69 279 LEU A O 1
ATOM 2244 N N . THR A 1 280 ? 32.667 2.731 -56.123 1.00 85.56 280 THR A N 1
ATOM 2245 C CA . THR A 1 280 ? 33.989 2.959 -56.731 1.00 85.56 280 THR A CA 1
ATOM 2246 C C . THR A 1 280 ? 34.661 1.652 -57.143 1.00 85.56 280 THR A C 1
ATOM 2248 O O . THR A 1 280 ? 35.164 1.552 -58.261 1.00 85.56 280 THR A O 1
ATOM 2251 N N . ILE A 1 281 ? 34.641 0.628 -56.283 1.00 87.19 281 ILE A N 1
ATOM 2252 C CA . ILE A 1 281 ? 35.201 -0.691 -56.619 1.00 87.19 281 ILE A CA 1
ATOM 2253 C C . ILE A 1 281 ? 34.443 -1.295 -57.801 1.00 87.19 281 ILE A C 1
ATOM 2255 O O . ILE A 1 281 ? 35.067 -1.714 -58.773 1.00 87.19 281 ILE A O 1
ATOM 2259 N N . ALA A 1 282 ? 33.108 -1.276 -57.763 1.00 86.12 282 ALA A N 1
ATOM 2260 C CA . ALA A 1 282 ? 32.284 -1.779 -58.857 1.00 86.12 282 ALA A CA 1
ATOM 2261 C C . ALA A 1 282 ? 32.582 -1.059 -60.184 1.00 86.12 282 ALA A C 1
ATOM 2263 O O . ALA A 1 282 ? 32.674 -1.707 -61.226 1.00 86.12 282 ALA A O 1
ATOM 2264 N N . PHE A 1 283 ? 32.796 0.260 -60.149 1.00 86.88 283 PHE A N 1
ATOM 2265 C CA . PHE A 1 283 ? 33.185 1.050 -61.316 1.00 86.88 283 PHE A CA 1
ATOM 2266 C C . PHE A 1 283 ? 34.572 0.664 -61.852 1.00 86.88 283 PHE A C 1
ATOM 2268 O O . PHE A 1 283 ? 34.734 0.479 -63.062 1.00 86.88 283 PHE A O 1
ATOM 2275 N N . LEU A 1 284 ? 35.566 0.495 -60.972 1.00 90.38 284 LEU A N 1
ATOM 2276 C CA . LEU A 1 284 ? 36.907 0.044 -61.361 1.00 90.38 284 LEU A CA 1
ATOM 2277 C C . LEU A 1 284 ? 36.848 -1.351 -61.991 1.00 90.38 284 LEU A C 1
ATOM 2279 O O . LEU A 1 284 ? 37.382 -1.552 -63.080 1.00 90.38 284 LEU A O 1
ATOM 2283 N N . THR A 1 285 ? 36.141 -2.296 -61.368 1.00 88.81 285 THR A N 1
ATOM 2284 C CA . THR A 1 285 ? 35.940 -3.641 -61.920 1.00 88.81 285 THR A CA 1
ATOM 2285 C C . THR A 1 285 ? 35.248 -3.582 -63.281 1.00 88.81 285 THR A C 1
ATOM 2287 O O . THR A 1 285 ? 35.734 -4.199 -64.223 1.00 88.81 285 THR A O 1
ATOM 2290 N N . ALA A 1 286 ? 34.174 -2.800 -63.431 1.00 88.25 286 ALA A N 1
ATOM 2291 C CA . ALA A 1 286 ? 33.477 -2.637 -64.709 1.00 88.25 286 ALA A CA 1
ATOM 2292 C C . ALA A 1 286 ? 34.370 -2.036 -65.812 1.00 88.25 286 ALA A C 1
ATOM 2294 O O . ALA A 1 286 ? 34.188 -2.352 -66.986 1.00 88.25 286 ALA A O 1
ATOM 2295 N N . THR A 1 287 ? 35.348 -1.204 -65.440 1.00 89.31 287 THR A N 1
ATOM 2296 C CA . THR A 1 287 ? 36.293 -0.573 -66.374 1.00 89.31 287 THR A CA 1
ATOM 2297 C C . THR A 1 287 ? 37.426 -1.517 -66.786 1.00 89.31 287 THR A C 1
ATOM 2299 O O . THR A 1 287 ? 37.815 -1.529 -67.953 1.00 89.31 287 THR A O 1
ATOM 2302 N N . PHE A 1 288 ? 37.953 -2.322 -65.856 1.00 88.69 288 PHE A N 1
ATOM 2303 C CA . PHE A 1 288 ? 39.089 -3.218 -66.114 1.00 88.69 288 PHE A CA 1
ATOM 2304 C C . PHE A 1 288 ? 38.693 -4.597 -66.651 1.00 88.69 288 PHE A C 1
ATOM 2306 O O . PHE A 1 288 ? 39.489 -5.219 -67.352 1.00 88.69 288 PHE A O 1
ATOM 2313 N N . LEU A 1 289 ? 37.473 -5.070 -66.382 1.00 90.88 289 LEU A N 1
ATOM 2314 C CA . LEU A 1 289 ? 37.035 -6.404 -66.797 1.00 90.88 289 LEU A CA 1
ATOM 2315 C C . LEU A 1 289 ? 37.082 -6.611 -68.328 1.00 90.88 289 LEU A C 1
ATOM 2317 O O . LEU A 1 289 ? 37.624 -7.635 -68.749 1.00 90.88 289 LEU A O 1
ATOM 2321 N N . PRO A 1 290 ? 36.599 -5.680 -69.181 1.00 88.69 290 PRO A N 1
ATOM 2322 C CA . PRO A 1 290 ? 36.634 -5.880 -70.632 1.00 88.69 290 PRO A CA 1
ATOM 2323 C C . PRO A 1 290 ? 38.056 -5.911 -71.220 1.00 88.69 290 PRO A C 1
ATOM 2325 O O . PRO A 1 290 ? 38.355 -6.862 -71.944 1.00 88.69 290 PRO A O 1
ATOM 2328 N N . PRO A 1 291 ? 38.970 -4.971 -70.884 1.00 87.25 291 PRO A N 1
ATOM 2329 C CA . PRO A 1 291 ? 40.372 -5.061 -71.289 1.00 87.25 291 PRO A CA 1
ATOM 2330 C C . PRO A 1 291 ? 41.056 -6.354 -70.845 1.00 87.25 291 PRO A C 1
ATOM 2332 O O . PRO A 1 291 ? 41.755 -6.972 -71.644 1.00 87.25 291 PRO A O 1
ATOM 2335 N N . THR A 1 292 ? 40.843 -6.800 -69.602 1.00 88.06 292 THR A N 1
ATOM 2336 C CA . THR A 1 292 ? 41.447 -8.040 -69.091 1.00 88.06 292 THR A CA 1
ATOM 2337 C C . THR A 1 292 ? 40.912 -9.277 -69.814 1.00 88.06 292 THR A C 1
ATOM 2339 O O . THR A 1 292 ? 41.695 -10.156 -70.168 1.00 88.06 292 THR A O 1
ATOM 2342 N N . PHE A 1 293 ? 39.606 -9.338 -70.088 1.00 86.88 293 PHE A N 1
ATOM 2343 C CA . PHE A 1 293 ? 38.991 -10.432 -70.845 1.00 86.88 293 PHE A CA 1
ATOM 2344 C C . PHE A 1 293 ? 39.542 -10.519 -72.272 1.00 86.88 293 PHE A C 1
ATOM 2346 O O . PHE A 1 293 ? 39.960 -11.586 -72.720 1.00 86.88 293 PHE A O 1
ATOM 2353 N N . VAL A 1 294 ? 39.605 -9.379 -72.963 1.00 86.00 294 VAL A N 1
ATOM 2354 C CA . VAL A 1 294 ? 40.162 -9.292 -74.315 1.00 86.00 294 VAL A CA 1
ATOM 2355 C C . VAL A 1 294 ? 41.653 -9.654 -74.293 1.00 86.00 294 VAL A C 1
ATOM 2357 O O . VAL A 1 294 ? 42.087 -10.493 -75.075 1.00 86.00 294 VAL A O 1
ATOM 2360 N N . CYS A 1 295 ? 42.431 -9.124 -73.347 1.00 83.88 295 CYS A N 1
ATOM 2361 C CA . CYS A 1 295 ? 43.841 -9.476 -73.162 1.00 83.88 295 CYS A CA 1
ATOM 2362 C C . CYS A 1 295 ? 44.047 -10.985 -72.943 1.00 83.88 295 CYS A C 1
ATOM 2364 O O . CYS A 1 295 ? 44.939 -11.563 -73.555 1.00 83.88 295 CYS A O 1
ATOM 2366 N N . SER A 1 296 ? 43.203 -11.647 -72.143 1.00 83.38 296 SER A N 1
ATOM 2367 C CA . SER A 1 296 ? 43.264 -13.100 -71.938 1.00 83.38 296 SER A CA 1
ATOM 2368 C C . SER A 1 296 ? 42.954 -13.882 -73.222 1.00 83.38 296 SER A C 1
ATOM 2370 O O . SER A 1 296 ? 43.712 -14.785 -73.571 1.00 83.38 296 SER A O 1
ATOM 2372 N N . LEU A 1 297 ? 41.912 -13.499 -73.970 1.00 81.06 297 LEU A N 1
ATOM 2373 C CA . LEU A 1 297 ? 41.563 -14.109 -75.264 1.00 81.06 297 LEU A CA 1
ATOM 2374 C C . LEU A 1 297 ? 42.692 -13.994 -76.297 1.00 81.06 297 LEU A C 1
ATOM 2376 O O . LEU A 1 297 ? 42.999 -14.959 -77.001 1.00 81.06 297 LEU A O 1
ATOM 2380 N N . PHE A 1 298 ? 43.316 -12.818 -76.383 1.00 74.25 298 PHE A N 1
ATOM 2381 C CA . PHE A 1 298 ? 44.440 -12.571 -77.283 1.00 74.25 298 PHE A CA 1
ATOM 2382 C C . PHE A 1 298 ? 45.734 -13.227 -76.778 1.00 74.25 298 PHE A C 1
ATOM 2384 O O . PHE A 1 298 ? 46.474 -13.796 -77.574 1.00 74.25 298 PHE A O 1
ATOM 2391 N N . GLY A 1 299 ? 45.989 -13.239 -75.469 1.00 67.62 299 GLY A N 1
ATOM 2392 C CA . GLY A 1 299 ? 47.152 -13.890 -74.857 1.00 67.62 299 GLY A CA 1
ATOM 2393 C C . GLY A 1 299 ? 47.184 -15.405 -75.067 1.00 67.62 299 GLY A C 1
ATOM 2394 O O . GLY A 1 299 ? 48.264 -15.981 -75.144 1.00 67.62 299 GLY A O 1
ATOM 2395 N N . MET A 1 300 ? 46.018 -16.037 -75.241 1.00 60.22 300 MET A N 1
ATOM 2396 C CA . MET A 1 300 ? 45.903 -17.464 -75.561 1.00 60.22 300 MET A CA 1
ATOM 2397 C C . MET A 1 300 ? 46.177 -17.807 -77.036 1.00 60.22 300 MET A C 1
ATOM 2399 O O . MET A 1 300 ? 46.446 -18.967 -77.324 1.00 60.22 300 MET A O 1
ATOM 2403 N N . ASN A 1 301 ? 46.119 -16.846 -77.969 1.00 55.12 301 ASN A N 1
ATOM 2404 C CA . ASN A 1 301 ? 46.209 -17.121 -79.416 1.00 55.12 301 ASN A CA 1
ATOM 2405 C C . ASN A 1 301 ? 47.276 -16.313 -80.173 1.00 55.12 301 ASN A C 1
ATOM 2407 O O . ASN A 1 301 ? 47.569 -16.626 -81.323 1.00 55.12 301 ASN A O 1
ATOM 2411 N N . MET A 1 302 ? 47.845 -15.257 -79.586 1.00 51.94 302 MET A N 1
ATOM 2412 C CA . MET A 1 302 ? 48.662 -14.288 -80.331 1.00 51.94 302 MET A CA 1
ATOM 2413 C C . MET A 1 302 ? 50.184 -14.464 -80.158 1.00 51.94 302 MET A C 1
ATOM 2415 O O . MET A 1 302 ? 50.951 -13.736 -80.788 1.00 51.94 302 MET A O 1
ATOM 2419 N N . PHE A 1 303 ? 50.635 -15.432 -79.351 1.00 52.56 303 PHE A N 1
ATOM 2420 C CA . PHE A 1 303 ? 52.048 -15.803 -79.215 1.00 52.56 303 PHE A CA 1
ATOM 2421 C C . PHE A 1 303 ? 52.323 -17.147 -79.896 1.00 52.56 303 PHE A C 1
ATOM 2423 O O . PHE A 1 303 ? 52.446 -18.167 -79.225 1.00 52.56 303 PHE A O 1
ATOM 2430 N N . ASN A 1 304 ? 52.458 -17.152 -81.223 1.00 52.09 304 ASN A N 1
ATOM 2431 C CA . ASN A 1 304 ? 53.204 -18.225 -81.877 1.00 52.09 304 ASN A CA 1
ATOM 2432 C C . ASN A 1 304 ? 54.675 -17.780 -81.935 1.00 52.09 304 ASN A C 1
ATOM 2434 O O . ASN A 1 304 ? 55.060 -17.019 -82.822 1.00 52.09 304 ASN A O 1
ATOM 2438 N N . PHE A 1 305 ? 55.482 -18.178 -80.945 1.00 52.12 305 PHE A N 1
ATOM 2439 C CA . PHE A 1 305 ? 56.943 -18.028 -80.989 1.00 52.12 305 PHE A CA 1
ATOM 2440 C C . PHE A 1 305 ? 57.527 -19.087 -81.935 1.00 52.12 305 PHE A C 1
ATOM 2442 O O . PHE A 1 305 ? 58.296 -19.948 -81.519 1.00 52.12 305 PHE A O 1
ATOM 2449 N N . GLU A 1 306 ? 57.145 -19.056 -83.210 1.00 45.31 306 GLU A N 1
ATOM 2450 C CA . GLU A 1 306 ? 57.888 -19.796 -84.224 1.00 45.31 306 GLU A CA 1
ATOM 2451 C C . GLU A 1 306 ? 59.121 -18.974 -84.594 1.00 45.31 306 GLU A C 1
ATOM 2453 O O . GLU A 1 306 ? 59.065 -17.904 -85.199 1.00 45.31 306 GLU A O 1
ATOM 2458 N N . SER A 1 307 ? 60.250 -19.466 -84.103 1.00 47.88 307 SER A N 1
ATOM 2459 C CA . SER A 1 307 ? 61.591 -18.953 -84.315 1.00 47.88 307 SER A CA 1
ATOM 2460 C C . SER A 1 307 ? 62.028 -19.124 -85.768 1.00 47.88 307 SER A C 1
ATOM 2462 O O . SER A 1 307 ? 62.288 -20.244 -86.201 1.00 47.88 307 SER A O 1
ATOM 2464 N N . SER A 1 308 ? 62.242 -18.016 -86.476 1.00 41.50 308 SER A N 1
ATOM 2465 C CA . SER A 1 308 ? 63.272 -17.954 -87.514 1.00 41.50 308 SER A CA 1
ATOM 2466 C C . SER A 1 308 ? 63.961 -16.586 -87.498 1.00 41.50 308 SER A C 1
ATOM 2468 O O . SER A 1 308 ? 63.321 -15.560 -87.707 1.00 41.50 308 SER A O 1
ATOM 2470 N N . GLU A 1 309 ? 65.249 -16.641 -87.164 1.00 48.00 309 GLU A N 1
ATOM 2471 C CA . GLU A 1 309 ? 66.374 -15.712 -87.351 1.00 48.00 309 GLU A CA 1
ATOM 2472 C C . GLU A 1 309 ? 66.129 -14.244 -87.780 1.00 48.00 309 GLU A C 1
ATOM 2474 O O . GLU A 1 309 ? 65.486 -13.943 -88.779 1.00 48.00 309 GLU A O 1
ATOM 2479 N N . ASN A 1 310 ? 66.831 -13.349 -87.064 1.00 45.34 310 ASN A N 1
ATOM 2480 C CA . ASN A 1 310 ? 67.050 -11.911 -87.304 1.00 45.34 310 ASN A CA 1
ATOM 2481 C C . ASN A 1 310 ? 65.950 -10.922 -86.860 1.00 45.34 310 ASN A C 1
ATOM 2483 O O . ASN A 1 310 ? 65.267 -10.279 -87.647 1.00 45.34 310 ASN A O 1
ATOM 2487 N N . SER A 1 311 ? 65.871 -10.787 -85.533 1.00 49.88 311 SER A N 1
ATOM 2488 C CA . SER A 1 311 ? 65.796 -9.539 -84.746 1.00 49.88 311 SER A CA 1
ATOM 2489 C C . SER A 1 311 ? 64.890 -8.357 -85.174 1.00 49.88 311 SER A C 1
ATOM 2491 O O . SER A 1 311 ? 65.054 -7.696 -86.192 1.00 49.88 311 SER A O 1
ATOM 2493 N N . VAL A 1 312 ? 64.086 -7.960 -84.172 1.00 48.25 312 VAL A N 1
ATOM 2494 C CA . VAL A 1 312 ? 63.372 -6.685 -83.941 1.00 48.25 312 VAL A CA 1
ATOM 2495 C C . VAL A 1 312 ? 61.988 -6.519 -84.583 1.00 48.25 312 VAL A C 1
ATOM 2497 O O . VAL A 1 312 ? 61.716 -5.566 -85.305 1.00 48.25 312 VAL A O 1
ATOM 2500 N N . ARG A 1 313 ? 61.026 -7.341 -84.149 1.00 50.91 313 ARG A N 1
ATOM 2501 C CA . ARG A 1 313 ? 59.665 -6.843 -83.873 1.00 50.91 313 ARG A CA 1
ATOM 2502 C C . ARG A 1 313 ? 59.132 -7.481 -82.599 1.00 50.91 313 ARG A C 1
ATOM 2504 O O . ARG A 1 313 ? 58.605 -8.582 -82.600 1.00 50.91 313 ARG A O 1
ATOM 2511 N N . VAL A 1 314 ? 59.281 -6.750 -81.498 1.00 54.47 314 VAL A N 1
ATOM 2512 C CA . VAL A 1 314 ? 58.815 -7.147 -80.157 1.00 54.47 314 VAL A CA 1
ATOM 2513 C C . VAL A 1 314 ? 57.291 -6.931 -80.005 1.00 54.47 314 VAL A C 1
ATOM 2515 O O . VAL A 1 314 ? 56.721 -7.182 -78.951 1.00 54.47 314 VAL A O 1
ATOM 2518 N N . VAL A 1 315 ? 56.596 -6.489 -81.064 1.00 55.34 315 VAL A N 1
ATOM 2519 C CA . VAL A 1 315 ? 55.147 -6.223 -81.075 1.00 55.34 315 VAL A CA 1
ATOM 2520 C C . VAL A 1 315 ? 54.518 -6.847 -82.327 1.00 55.34 315 VAL A C 1
ATOM 2522 O O . VAL A 1 315 ? 54.911 -6.523 -83.448 1.00 55.34 315 VAL A O 1
ATOM 2525 N N . SER A 1 316 ? 53.544 -7.743 -82.133 1.00 61.84 316 SER A N 1
ATOM 2526 C CA . SER A 1 316 ? 52.766 -8.378 -83.210 1.00 61.84 316 SER A CA 1
ATOM 2527 C C . SER A 1 316 ? 51.943 -7.343 -84.001 1.00 61.84 316 SER A C 1
ATOM 2529 O O . SER A 1 316 ? 51.377 -6.430 -83.390 1.00 61.84 316 SER A O 1
ATOM 2531 N N . PRO A 1 317 ? 51.794 -7.479 -85.336 1.00 62.72 317 PRO A N 1
ATOM 2532 C CA . PRO A 1 317 ? 50.977 -6.578 -86.163 1.00 62.72 317 PRO A CA 1
ATOM 2533 C C . PRO A 1 317 ? 49.480 -6.555 -85.788 1.00 62.72 317 PRO A C 1
ATOM 2535 O O . PRO A 1 317 ? 48.758 -5.656 -86.211 1.00 62.72 317 PRO A O 1
ATOM 2538 N N . LEU A 1 318 ? 49.011 -7.494 -84.958 1.00 66.81 318 LEU A N 1
ATOM 2539 C CA . LEU A 1 318 ? 47.634 -7.564 -84.449 1.00 66.81 318 LEU A CA 1
ATOM 2540 C C . LEU A 1 318 ? 47.368 -6.657 -83.231 1.00 66.81 318 LEU A C 1
ATOM 2542 O O . LEU A 1 318 ? 46.233 -6.577 -82.763 1.00 66.81 318 LEU A O 1
ATOM 2546 N N . PHE A 1 319 ? 48.372 -5.926 -82.733 1.00 71.69 319 PHE A N 1
ATOM 2547 C CA . PHE A 1 319 ? 48.240 -5.049 -81.560 1.00 71.69 319 PHE A CA 1
ATOM 2548 C C . PHE A 1 319 ? 47.158 -3.960 -81.711 1.00 71.69 319 PHE A C 1
ATOM 2550 O O . PHE A 1 319 ? 46.515 -3.582 -80.734 1.00 71.69 319 PHE A O 1
ATOM 2557 N N . TRP A 1 320 ? 46.894 -3.480 -82.932 1.00 77.94 320 TRP A N 1
ATOM 2558 C CA . TRP A 1 320 ? 45.823 -2.505 -83.183 1.00 77.94 320 TRP A CA 1
ATOM 2559 C C . TRP A 1 320 ? 44.422 -3.086 -82.915 1.00 77.94 320 TRP A C 1
ATOM 2561 O O . TRP A 1 320 ? 43.532 -2.379 -82.440 1.00 77.94 320 TRP A O 1
ATOM 2571 N N . LEU A 1 321 ? 44.223 -4.385 -83.168 1.00 79.69 321 LEU A N 1
ATOM 2572 C CA . LEU A 1 321 ? 42.926 -5.049 -83.015 1.00 79.69 321 LEU A CA 1
ATOM 2573 C C . LEU A 1 321 ? 42.477 -5.105 -81.545 1.00 79.69 321 LEU A C 1
ATOM 2575 O O . LEU A 1 321 ? 41.284 -4.991 -81.262 1.00 79.69 321 LEU A O 1
ATOM 2579 N N . TYR A 1 322 ? 43.430 -5.182 -80.610 1.00 81.62 322 TYR A N 1
ATOM 2580 C CA . TYR A 1 322 ? 43.165 -5.076 -79.174 1.00 81.62 322 TYR A CA 1
ATOM 2581 C C . TYR A 1 322 ? 42.421 -3.778 -78.832 1.00 81.62 322 TYR A C 1
ATOM 2583 O O . TYR A 1 322 ? 41.388 -3.822 -78.163 1.00 81.62 322 TYR A O 1
ATOM 2591 N N . TRP A 1 323 ? 42.893 -2.629 -79.326 1.00 83.38 323 TRP A N 1
ATOM 2592 C CA . TRP A 1 323 ? 42.273 -1.329 -79.047 1.00 83.38 323 TRP A CA 1
ATOM 2593 C C . TRP A 1 323 ? 40.906 -1.177 -79.719 1.00 83.38 323 TRP A C 1
ATOM 2595 O O . TRP A 1 323 ? 39.979 -0.654 -79.098 1.00 83.38 323 TRP A O 1
ATOM 2605 N N . VAL A 1 324 ? 40.761 -1.688 -80.948 1.00 88.19 324 VAL A N 1
ATOM 2606 C CA . VAL A 1 324 ? 39.500 -1.649 -81.711 1.00 88.19 324 VAL A CA 1
ATOM 2607 C C . VAL A 1 324 ? 38.387 -2.443 -81.031 1.00 88.19 324 VAL A C 1
ATOM 2609 O O . VAL A 1 324 ? 37.234 -2.039 -81.113 1.00 88.19 324 VAL A O 1
ATOM 2612 N N . ILE A 1 325 ? 38.707 -3.543 -80.345 1.00 86.19 325 ILE A N 1
ATOM 2613 C CA . ILE A 1 325 ? 37.707 -4.386 -79.668 1.00 86.19 325 ILE A CA 1
ATOM 2614 C C . ILE A 1 325 ? 37.487 -3.940 -78.219 1.00 86.19 325 ILE A C 1
ATOM 2616 O O . ILE A 1 325 ? 36.350 -3.853 -77.755 1.00 86.19 325 ILE A O 1
ATOM 2620 N N . THR A 1 326 ? 38.563 -3.626 -77.499 1.00 88.00 326 THR A N 1
ATOM 2621 C CA . THR A 1 326 ? 38.505 -3.313 -76.065 1.00 88.00 326 THR A CA 1
ATOM 2622 C C . THR A 1 326 ? 37.738 -2.025 -75.785 1.00 88.00 326 THR A C 1
ATOM 2624 O O . THR A 1 326 ? 36.880 -1.994 -74.906 1.00 88.00 326 THR A O 1
ATOM 2627 N N . LEU A 1 327 ? 38.016 -0.956 -76.538 1.00 88.75 327 LEU A N 1
ATOM 2628 C CA . LEU A 1 327 ? 37.432 0.361 -76.289 1.00 88.75 327 LEU A CA 1
ATOM 2629 C C . LEU A 1 327 ? 35.895 0.393 -76.441 1.00 88.75 327 LEU A C 1
ATOM 2631 O O . LEU A 1 327 ? 35.233 0.852 -75.505 1.00 88.75 327 LEU A O 1
ATOM 2635 N N . PRO A 1 328 ? 35.282 -0.123 -77.529 1.00 91.94 328 PRO A N 1
ATOM 2636 C CA . PRO A 1 328 ? 33.824 -0.162 -77.639 1.00 91.94 328 PRO A CA 1
ATOM 2637 C C . PRO A 1 328 ? 33.180 -1.100 -76.615 1.00 91.94 328 PRO A C 1
ATOM 2639 O O . PRO A 1 328 ? 32.096 -0.791 -76.123 1.00 91.94 328 PRO A O 1
ATOM 2642 N N . LEU A 1 329 ? 33.840 -2.204 -76.244 1.00 89.44 329 LEU A N 1
ATOM 2643 C CA . LEU A 1 329 ? 33.317 -3.129 -75.239 1.00 89.44 329 LEU A CA 1
ATOM 2644 C C . LEU A 1 329 ? 33.256 -2.476 -73.849 1.00 89.44 329 LEU A C 1
ATOM 2646 O O . LEU A 1 329 ? 32.227 -2.559 -73.179 1.00 89.44 329 LEU A O 1
ATOM 2650 N N . THR A 1 330 ? 34.305 -1.754 -73.443 1.00 91.62 330 THR A N 1
ATOM 2651 C CA . THR A 1 330 ? 34.303 -0.981 -72.191 1.00 91.62 330 THR A CA 1
ATOM 2652 C C . THR A 1 330 ? 33.222 0.097 -72.194 1.00 91.62 330 THR A C 1
ATOM 2654 O O . THR A 1 330 ? 32.486 0.237 -71.216 1.00 91.62 330 THR A O 1
ATOM 2657 N N . VAL A 1 331 ? 33.058 0.822 -73.307 1.00 92.25 331 VAL A N 1
ATOM 2658 C CA . VAL A 1 331 ? 31.989 1.824 -73.452 1.00 92.25 331 VAL A CA 1
ATOM 2659 C C . VAL A 1 331 ? 30.606 1.175 -73.333 1.00 92.25 331 VAL A C 1
ATOM 2661 O O . VAL A 1 331 ? 29.757 1.691 -72.606 1.00 92.25 331 VAL A O 1
ATOM 2664 N N . ALA A 1 332 ? 30.375 0.028 -73.976 1.00 92.38 332 ALA A N 1
ATOM 2665 C CA . ALA A 1 332 ? 29.102 -0.688 -73.908 1.00 92.38 332 ALA A CA 1
ATOM 2666 C C . ALA A 1 332 ? 28.754 -1.134 -72.476 1.00 92.38 332 ALA A C 1
ATOM 2668 O O . ALA A 1 332 ? 27.615 -0.953 -72.035 1.00 92.38 332 ALA A O 1
ATOM 2669 N N . VAL A 1 333 ? 29.729 -1.656 -71.721 1.00 91.31 333 VAL A N 1
ATOM 2670 C CA . VAL A 1 333 ? 29.543 -2.064 -70.315 1.00 91.31 333 VAL A CA 1
ATOM 2671 C C . VAL A 1 333 ? 29.194 -0.862 -69.431 1.00 91.31 333 VAL A C 1
ATOM 2673 O O . VAL A 1 333 ? 28.208 -0.911 -68.690 1.00 91.31 333 VAL A O 1
ATOM 2676 N N . LEU A 1 334 ? 29.932 0.246 -69.552 1.00 90.12 334 LEU A N 1
ATOM 2677 C CA . LEU A 1 334 ? 29.678 1.456 -68.763 1.00 90.12 334 LEU A CA 1
ATOM 2678 C C . LEU A 1 334 ? 28.330 2.112 -69.103 1.00 90.12 334 LEU A C 1
ATOM 2680 O O . LEU A 1 334 ? 27.611 2.542 -68.198 1.00 90.12 334 LEU A O 1
ATOM 2684 N N . LEU A 1 335 ? 27.949 2.164 -70.386 1.00 91.50 335 LEU A N 1
ATOM 2685 C CA . LEU A 1 335 ? 26.647 2.687 -70.817 1.00 91.50 335 LEU A CA 1
ATOM 2686 C C . LEU A 1 335 ? 25.487 1.830 -70.298 1.00 91.50 335 LEU A C 1
ATOM 2688 O O . LEU A 1 335 ? 24.488 2.377 -69.827 1.00 91.50 335 LEU A O 1
ATOM 2692 N N . THR A 1 336 ? 25.634 0.503 -70.333 1.00 89.94 336 THR A N 1
ATOM 2693 C CA . THR A 1 336 ? 24.626 -0.436 -69.817 1.00 89.94 336 THR A CA 1
ATOM 2694 C C . THR A 1 336 ? 24.430 -0.257 -68.312 1.00 89.94 336 THR A C 1
ATOM 2696 O O . THR A 1 336 ? 23.296 -0.136 -67.844 1.00 89.94 336 THR A O 1
ATOM 2699 N N . TRP A 1 337 ? 25.525 -0.158 -67.553 1.00 87.75 337 TRP A N 1
ATOM 2700 C CA . TRP A 1 337 ? 25.479 0.087 -66.112 1.00 87.75 337 TRP A CA 1
ATOM 2701 C C . TRP A 1 337 ? 24.820 1.431 -65.774 1.00 87.75 337 TRP A C 1
ATOM 2703 O O . TRP A 1 337 ? 23.877 1.474 -64.980 1.00 87.75 337 TRP A O 1
ATOM 2713 N N . LYS A 1 338 ? 25.232 2.514 -66.447 1.00 88.25 338 LYS A N 1
ATOM 2714 C CA . LYS A 1 338 ? 24.663 3.856 -66.254 1.00 88.25 338 LYS A CA 1
ATOM 2715 C C . LYS A 1 338 ? 23.169 3.907 -66.585 1.00 88.25 338 LYS A C 1
ATOM 2717 O O . LYS A 1 338 ? 22.394 4.546 -65.870 1.00 88.25 338 LYS A O 1
ATOM 2722 N N . TYR A 1 339 ? 22.745 3.232 -67.654 1.00 90.31 339 TYR A N 1
ATOM 2723 C CA . TYR A 1 339 ? 21.332 3.132 -68.019 1.00 90.31 339 TYR A CA 1
ATOM 2724 C C . TYR A 1 339 ? 20.519 2.389 -66.947 1.00 90.31 339 TYR A C 1
ATOM 2726 O O . TYR A 1 339 ? 19.450 2.860 -66.542 1.00 90.31 339 TYR A O 1
ATOM 2734 N N . TRP A 1 340 ? 21.037 1.264 -66.443 1.00 87.81 340 TRP A N 1
ATOM 2735 C CA . TRP A 1 340 ? 20.389 0.483 -65.388 1.00 87.81 340 TRP A CA 1
ATOM 2736 C C . TRP A 1 340 ? 20.261 1.267 -64.076 1.00 87.81 340 TRP A C 1
ATOM 2738 O O . TRP A 1 340 ? 19.177 1.320 -63.488 1.00 87.81 340 TRP A O 1
ATOM 2748 N N . GLU A 1 341 ? 21.325 1.951 -63.655 1.00 86.06 341 GLU A N 1
ATOM 2749 C CA . GLU A 1 341 ? 21.324 2.781 -62.450 1.00 86.06 341 GLU A CA 1
ATOM 2750 C C . GLU A 1 341 ? 20.312 3.932 -62.548 1.00 86.06 341 GLU A C 1
ATOM 2752 O O . GLU A 1 341 ? 19.522 4.160 -61.627 1.00 86.06 341 GLU A O 1
ATOM 2757 N N . HIS A 1 342 ? 20.266 4.620 -63.691 1.00 86.38 342 HIS A N 1
ATOM 2758 C CA . HIS A 1 342 ? 19.336 5.724 -63.901 1.00 86.38 342 HIS A CA 1
ATOM 2759 C C . HIS A 1 342 ? 17.867 5.264 -63.883 1.00 86.38 342 HIS A C 1
ATOM 2761 O O . HIS A 1 342 ? 16.997 5.969 -63.363 1.00 86.38 342 HIS A O 1
ATOM 2767 N N . ARG A 1 343 ? 17.571 4.062 -64.397 1.00 88.88 343 ARG A N 1
ATOM 2768 C CA . ARG A 1 343 ? 16.230 3.462 -64.307 1.00 88.88 343 ARG A CA 1
ATOM 2769 C C . ARG A 1 343 ? 15.876 3.085 -62.867 1.00 88.88 343 ARG A C 1
ATOM 2771 O O . ARG A 1 343 ? 14.778 3.407 -62.418 1.00 88.88 343 ARG A O 1
ATOM 2778 N N . ARG A 1 344 ? 16.803 2.464 -62.129 1.00 84.25 344 ARG A N 1
ATOM 2779 C CA . ARG A 1 344 ? 16.617 2.099 -60.714 1.00 84.25 344 ARG A CA 1
ATOM 2780 C C . ARG A 1 344 ? 16.324 3.325 -59.846 1.00 84.25 344 ARG A C 1
ATOM 2782 O O . ARG A 1 344 ? 15.372 3.308 -59.071 1.00 84.25 344 ARG A O 1
ATOM 2789 N N . ASN A 1 345 ? 17.081 4.406 -60.026 1.00 83.50 345 ASN A N 1
ATOM 2790 C CA . ASN A 1 345 ? 16.911 5.627 -59.236 1.00 83.50 345 ASN A CA 1
ATOM 2791 C C . ASN A 1 345 ? 15.547 6.290 -59.484 1.00 83.50 345 ASN A C 1
ATOM 2793 O O . ASN A 1 345 ? 14.911 6.745 -58.535 1.00 83.50 345 ASN A O 1
ATOM 2797 N N . ARG A 1 346 ? 15.046 6.287 -60.728 1.00 83.44 346 ARG A N 1
ATOM 2798 C CA . ARG A 1 346 ? 13.701 6.806 -61.036 1.00 83.44 346 ARG A CA 1
ATOM 2799 C C . ARG A 1 346 ? 12.586 6.003 -60.362 1.00 83.44 346 ARG A C 1
ATOM 2801 O O . ARG A 1 346 ? 11.644 6.602 -59.852 1.00 83.44 346 ARG A O 1
ATOM 2808 N N . LEU A 1 347 ? 12.713 4.676 -60.306 1.00 78.94 347 LEU A N 1
ATOM 2809 C CA . LEU A 1 347 ? 11.739 3.808 -59.633 1.00 78.94 347 LEU A CA 1
ATOM 2810 C C . LEU A 1 347 ? 11.728 4.016 -58.112 1.00 78.94 347 LEU A C 1
ATOM 2812 O O . LEU A 1 347 ? 10.661 4.089 -57.512 1.00 78.94 347 LEU A O 1
ATOM 2816 N N . ILE A 1 348 ? 12.901 4.175 -57.490 1.00 78.81 348 ILE A N 1
ATOM 2817 C CA . ILE A 1 348 ? 13.003 4.442 -56.046 1.00 78.81 348 ILE A CA 1
ATOM 2818 C C . ILE A 1 348 ? 12.357 5.788 -55.694 1.00 78.81 348 ILE A C 1
ATOM 2820 O O . ILE A 1 348 ? 11.566 5.855 -54.756 1.00 78.81 348 ILE A O 1
ATOM 2824 N N . VAL A 1 349 ? 12.650 6.851 -56.452 1.00 78.56 349 VAL A N 1
ATOM 2825 C CA . VAL A 1 349 ? 12.069 8.183 -56.206 1.00 78.56 349 VAL A CA 1
ATOM 2826 C C . VAL A 1 349 ? 10.547 8.165 -56.365 1.00 78.56 349 VAL A C 1
ATOM 2828 O O . VAL A 1 349 ? 9.851 8.721 -55.517 1.00 78.56 349 VAL A O 1
ATOM 2831 N N . ALA A 1 350 ? 10.025 7.483 -57.389 1.00 78.50 350 ALA A N 1
ATOM 2832 C CA . ALA A 1 350 ? 8.584 7.321 -57.577 1.00 78.50 350 ALA A CA 1
ATOM 2833 C C . ALA A 1 350 ? 7.931 6.576 -56.398 1.00 78.50 350 ALA A C 1
ATOM 2835 O O . ALA A 1 350 ? 6.925 7.036 -55.863 1.00 78.50 350 ALA A O 1
ATOM 2836 N N . ASN A 1 351 ? 8.540 5.484 -55.922 1.00 72.94 351 ASN A N 1
ATOM 2837 C CA . ASN A 1 351 ? 8.026 4.719 -54.781 1.00 72.94 351 ASN A CA 1
ATOM 2838 C C . ASN A 1 351 ? 8.033 5.530 -53.475 1.00 72.94 351 ASN A C 1
ATOM 2840 O O . ASN A 1 351 ? 7.062 5.493 -52.724 1.00 72.94 351 ASN A O 1
ATOM 2844 N N . VAL A 1 352 ? 9.090 6.308 -53.211 1.00 74.38 352 VAL A N 1
ATOM 2845 C CA . VAL A 1 352 ? 9.158 7.190 -52.029 1.00 74.38 352 VAL A CA 1
ATOM 2846 C C . VAL A 1 352 ? 8.088 8.285 -52.088 1.00 74.38 352 VAL A C 1
ATOM 2848 O O . VAL A 1 352 ? 7.506 8.635 -51.062 1.00 74.38 352 VAL A O 1
ATOM 2851 N N . GLN A 1 353 ? 7.806 8.823 -53.277 1.00 71.81 353 GLN A N 1
ATOM 2852 C CA . GLN A 1 353 ? 6.746 9.816 -53.462 1.00 71.81 353 GLN A CA 1
ATOM 2853 C C . GLN A 1 353 ? 5.349 9.218 -53.262 1.00 71.81 353 GLN A C 1
ATOM 2855 O O . GLN A 1 353 ? 4.525 9.870 -52.626 1.00 71.81 353 GLN A O 1
ATOM 2860 N N . MET A 1 354 ? 5.107 7.979 -53.705 1.00 66.50 354 MET A N 1
ATOM 2861 C CA . MET A 1 354 ? 3.828 7.294 -53.478 1.00 66.50 354 MET A CA 1
ATOM 2862 C C . MET A 1 354 ? 3.566 7.028 -51.989 1.00 66.50 354 MET A C 1
ATOM 2864 O O . MET A 1 354 ? 2.492 7.361 -51.499 1.00 66.50 354 MET A O 1
ATOM 2868 N N . VAL A 1 355 ? 4.565 6.561 -51.230 1.00 67.06 355 VAL A N 1
ATOM 2869 C CA . VAL A 1 355 ? 4.441 6.360 -49.767 1.00 67.06 355 VAL A CA 1
ATOM 2870 C C . VAL A 1 355 ? 4.181 7.676 -49.021 1.00 67.06 355 VAL A C 1
ATOM 2872 O O . VAL A 1 355 ? 3.492 7.704 -48.007 1.00 67.06 355 VAL A O 1
ATOM 2875 N N . LYS A 1 356 ? 4.718 8.798 -49.512 1.00 58.72 356 LYS A N 1
ATOM 2876 C CA . LYS A 1 356 ? 4.499 10.121 -48.903 1.00 58.72 356 LYS A CA 1
ATOM 2877 C C . LYS A 1 356 ? 3.117 10.711 -49.230 1.00 58.72 356 LYS A C 1
ATOM 2879 O O . LYS A 1 356 ? 2.703 11.654 -48.560 1.00 58.72 356 LYS A O 1
ATOM 2884 N N . GLN A 1 357 ? 2.446 10.193 -50.259 1.00 52.88 357 GLN A N 1
ATOM 2885 C CA . GLN A 1 357 ? 1.121 10.624 -50.712 1.00 52.88 357 GLN A CA 1
ATOM 2886 C C . GLN A 1 357 ? -0.016 9.724 -50.215 1.00 52.88 357 GLN A C 1
ATOM 2888 O O . GLN A 1 357 ? -1.173 10.128 -50.321 1.00 52.88 357 GLN A O 1
ATOM 2893 N N . GLU A 1 358 ? 0.277 8.557 -49.633 1.00 44.91 358 GLU A N 1
ATOM 2894 C CA . GLU A 1 358 ? -0.730 7.805 -48.885 1.00 44.91 358 GLU A CA 1
ATOM 2895 C C . GLU A 1 358 ? -1.187 8.642 -47.676 1.00 44.91 358 GLU A C 1
ATOM 2897 O O . GLU A 1 358 ? -0.365 9.006 -46.825 1.00 44.91 358 GLU A O 1
ATOM 2902 N N . PRO A 1 359 ? -2.482 9.000 -47.577 1.00 47.75 359 PRO A N 1
ATOM 2903 C CA . PRO A 1 359 ? -2.983 9.690 -46.403 1.00 47.75 359 PRO A CA 1
ATOM 2904 C C . PRO A 1 359 ? -2.772 8.764 -45.207 1.00 47.75 359 PRO A C 1
ATOM 2906 O O . PRO A 1 359 ? -3.256 7.633 -45.205 1.00 47.75 359 PRO A O 1
ATOM 2909 N N . ARG A 1 360 ? -2.042 9.235 -44.185 1.00 51.62 360 ARG A N 1
ATOM 2910 C CA . ARG A 1 360 ? -2.006 8.570 -42.878 1.00 51.62 360 ARG A CA 1
ATOM 2911 C C . ARG A 1 360 ? -3.446 8.463 -42.398 1.00 51.62 360 ARG A C 1
ATOM 2913 O O . ARG A 1 360 ? -4.012 9.452 -41.939 1.00 51.62 360 ARG A O 1
ATOM 2920 N N . VAL A 1 361 ? -4.038 7.285 -42.559 1.00 47.22 361 VAL A N 1
ATOM 2921 C CA . VAL A 1 361 ? -5.352 6.978 -42.014 1.00 47.22 361 VAL A CA 1
ATOM 2922 C C . VAL A 1 361 ? -5.224 7.146 -40.506 1.00 47.22 361 VAL A C 1
ATOM 2924 O O . VAL A 1 361 ? -4.436 6.463 -39.855 1.00 47.22 361 VAL A O 1
ATOM 2927 N N . SER A 1 362 ? -5.936 8.142 -39.995 1.00 44.88 362 SER A N 1
ATOM 2928 C CA . SER A 1 362 ? -6.077 8.451 -38.581 1.00 44.88 362 SER A CA 1
ATOM 2929 C C . SER A 1 362 ? -6.564 7.216 -37.828 1.00 44.88 362 SER A C 1
ATOM 2931 O O . SER A 1 362 ? -7.667 6.736 -38.103 1.00 44.88 362 SER A O 1
ATOM 2933 N N . GLN A 1 363 ? -5.756 6.737 -36.885 1.00 37.91 363 GLN A N 1
ATOM 2934 C CA . GLN A 1 363 ? -6.208 5.934 -35.753 1.00 37.91 363 GLN A CA 1
ATOM 2935 C C . GLN A 1 363 ? -5.913 6.693 -34.470 1.00 37.91 363 GLN A C 1
ATOM 2937 O O . GLN A 1 363 ? -4.803 7.273 -34.385 1.00 37.91 363 GLN A O 1
#

pLDDT: mean 85.25, std 12.12, range [37.91, 98.5]

Secondary structure (DSSP, 8-state):
-PPPHHHHHHHHHHTT--HHHHHHHHH-TTT-EEEEEEEE-TTS-EEEEEEEEE-SS-SSSS-----EEEEEEETTTTEEEEEEES--HHHHHHHHHHHHHGGGGGGSTTHHHHHHHHHHHHHHHHHHHHHHHHHHHHHHHTT-STT-----GGG--HHHHHHHHHHHHHHHHHHHHHHHHHHHHHHHHHHHHHHHHHHHHH-HHHHTT-HHHHHHHHHHHHHHHHHHHHHHHHHHHHHHHHHHHHHHHHHHHHHHHHHHHHHHHHHHHHHHHHHHHHHHHHHHHHHHHHHHHHHHHHHTTS------S-----S-TTHHHHHHHHHHHHHHHHHHHHHHHHHHHHHHHHHHHHHHHS-----

Sequence (363 aa):
MAVSRSVFRDIALAWNVPAQYWYLREHGNASGAFARRVGRDDQGNATSIVVMLRVPHSPRNEDKSIWSASFSWDVKRNSTRVLFDGLTSHDLSQFQQYAQIATKDFVHPYAMLNFTVSLLATYYTTMRQHLEVEIVGLERTLGITRGFEGFQGWNWSPETLRSYTQQLYRITTGPIYLERRLVFLISLAEFLRDSLSQLENEVPSLFAGKKDISVANKLQAEALENVVHLVSNQLHQTRCLDKRLGSMMTTLNTIVAQIDSRSNLEVARAARYDSSSMLTIAFLTATFLPPTFVCSLFGMNMFNFESSENSVRVVSPLFWLYWVITLPLTVAVLLTWKYWEHRRNRLIVANVQMVKQEPRVSQ